Protein AF-A0A968VXA3-F1 (afdb_monomer_lite)

Radius of gyration: 21.73 Å; chains: 1; bounding box: 47×55×61 Å

Foldseek 3Di:
DDDDDDDCVVFDPPPQKDKDWADDPFKIKIAIDALAAQWWPVQLQDFRIKMWGDDPDDPQDDTKMKTKAFPDDCVPPSPVPSGGDHNQWDWDDDHQKIWIKGAQAPCNVVLLVVVVVVLVVVQVVLVVVCCVVCVPPPPDDQLSDTDPDDRPFGKIKMKIFLGADWDWDDDQQWIFIDDNFKTKTKHKLVSHRWDDQVVDPDNGMTMTMDGDPHRFMITIMIGMDTPVPPPDPVVVVVLQVVQKDKACVCCNPQVKIWIQGSVRDIDIDHDDQDGAHDHQQDPSVQAAPDDDPDDRRPPGDDDDFDDDRSGHHDDDDD

pLDDT: mean 79.6, std 18.76, range [24.7, 98.44]

Secondary structure (DSSP, 8-state):
--TT---GGGT-S--SSEEEEEE-SSEEEEEEE--B-S-BGGGGG---EEEEE-----TT---EEEEEEETS-TTSTTTTTS----TTEEEEEETTEEEEEE---TTHHHHHHHHHHHHHHHHHHHHHHHHHH-TT---PPP---B-----S-EEEEEEEE--S--EEEEETTEEEEE-SSEEEEEEETTSPPPPPGGG---SSEEEEEEEE-TTS-EEEEEEEEEGGG-S-HHHHHHHHHHH-EEE-TTHHHHSEEEEE-TT--EEEEE--S----B------SS-BSS--SS--SSSB--PPPP-STTSPPPP---

Structure (mmCIF, N/CA/C/O backbone):
data_AF-A0A968VXA3-F1
#
_entry.id   AF-A0A968VXA3-F1
#
loop_
_atom_site.group_PDB
_atom_site.id
_atom_site.type_symbol
_atom_site.label_atom_id
_atom_site.label_alt_id
_atom_site.label_comp_id
_atom_site.label_asym_id
_atom_site.label_entity_id
_atom_site.label_seq_id
_atom_site.pdbx_PDB_ins_code
_atom_site.Cartn_x
_atom_site.Cartn_y
_atom_site.Cartn_z
_atom_site.occupancy
_atom_site.B_iso_or_equiv
_atom_site.auth_seq_id
_atom_site.auth_comp_id
_atom_site.auth_asym_id
_atom_site.auth_atom_id
_atom_site.pdbx_PDB_model_num
ATOM 1 N N . MET A 1 1 ? -18.747 34.027 -18.906 1.00 26.98 1 MET A N 1
ATOM 2 C CA . MET A 1 1 ? -18.631 33.489 -20.277 1.00 26.98 1 MET A CA 1
ATOM 3 C C . MET A 1 1 ? -17.280 32.790 -20.345 1.00 26.98 1 MET A C 1
ATOM 5 O O . MET A 1 1 ? -16.260 33.462 -20.374 1.00 26.98 1 MET A O 1
ATOM 9 N N . TYR A 1 2 ? -17.269 31.468 -20.173 1.00 25.58 2 TYR A N 1
ATOM 10 C CA . TYR A 1 2 ? -16.044 30.678 -20.012 1.00 25.58 2 TYR A CA 1
ATOM 11 C C . TYR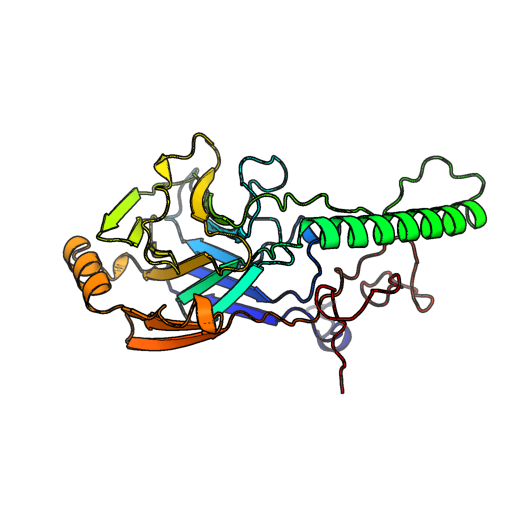 A 1 2 ? -15.515 30.250 -21.385 1.00 25.58 2 TYR A C 1
ATOM 13 O O . TYR A 1 2 ? -15.947 29.242 -21.934 1.00 25.58 2 TYR A O 1
ATOM 21 N N . TYR A 1 3 ? -14.595 31.034 -21.946 1.00 24.70 3 TYR A N 1
ATOM 22 C CA . TYR A 1 3 ? -13.752 30.600 -23.062 1.00 24.70 3 TYR A CA 1
ATOM 23 C C . TYR A 1 3 ? -12.666 29.666 -22.499 1.00 24.70 3 TYR A C 1
ATOM 25 O O . TYR A 1 3 ? -11.945 30.078 -21.596 1.00 24.70 3 TYR A O 1
ATOM 33 N N . ASN A 1 4 ? -12.570 28.437 -23.028 1.00 30.48 4 ASN A N 1
ATOM 34 C CA . ASN A 1 4 ? -11.648 27.333 -22.667 1.00 30.48 4 ASN A CA 1
ATOM 35 C C . ASN A 1 4 ? -12.148 26.216 -21.727 1.00 30.48 4 ASN A C 1
ATOM 37 O O . ASN A 1 4 ? -11.325 25.523 -21.136 1.00 30.48 4 ASN A O 1
ATOM 41 N N . SER A 1 5 ? -13.449 25.923 -21.660 1.00 30.34 5 SER A N 1
ATOM 42 C CA . SER A 1 5 ? -13.851 24.545 -21.315 1.00 30.34 5 SER A CA 1
ATOM 43 C C . SER A 1 5 ? -13.961 23.733 -22.606 1.00 30.34 5 SER A C 1
ATOM 45 O O . SER A 1 5 ? -14.906 23.886 -23.377 1.00 30.34 5 SER A O 1
ATOM 47 N N . LYS A 1 6 ? -12.949 22.908 -22.895 1.00 33.75 6 LYS A N 1
ATOM 48 C CA . LYS A 1 6 ? -13.123 21.812 -23.855 1.00 33.75 6 LYS A CA 1
ATOM 49 C C . LYS A 1 6 ? -13.812 20.666 -23.109 1.00 33.75 6 LYS A C 1
ATOM 51 O O . LYS A 1 6 ? -13.440 20.411 -21.969 1.00 33.75 6 LYS A O 1
ATOM 56 N N . PRO A 1 7 ? -14.814 20.006 -23.700 1.00 33.56 7 PRO A N 1
ATOM 57 C CA . PRO A 1 7 ? -15.506 18.918 -23.032 1.00 33.56 7 PRO A CA 1
ATOM 58 C C . PRO A 1 7 ? -14.602 17.679 -22.906 1.00 33.56 7 PRO A C 1
ATOM 60 O O . PRO A 1 7 ? -13.938 17.291 -23.869 1.00 33.56 7 PRO A O 1
ATOM 63 N N . ASP A 1 8 ? -14.607 17.054 -21.726 1.00 36.62 8 ASP A N 1
ATOM 64 C CA . ASP A 1 8 ? -13.694 15.965 -21.327 1.00 36.62 8 ASP A CA 1
ATOM 65 C C . ASP A 1 8 ? -13.693 14.748 -22.269 1.00 36.62 8 ASP A C 1
ATOM 67 O O . ASP A 1 8 ? -12.690 14.044 -22.374 1.00 36.62 8 ASP A O 1
ATOM 71 N N . TYR A 1 9 ? -14.772 14.522 -23.025 1.00 40.56 9 TYR A N 1
ATOM 72 C CA . TYR A 1 9 ? -14.863 13.402 -23.968 1.00 40.56 9 TYR A CA 1
ATOM 73 C C . TYR A 1 9 ? -13.968 13.556 -25.213 1.00 40.56 9 TYR A C 1
ATOM 75 O O . TYR A 1 9 ? -13.798 12.594 -25.956 1.00 40.56 9 TYR A O 1
ATOM 83 N N . LEU A 1 10 ? -13.385 14.740 -25.453 1.00 29.94 10 LEU A N 1
ATOM 84 C CA . LEU A 1 10 ? -12.377 14.963 -26.504 1.00 29.94 10 LEU A CA 1
ATOM 85 C C . LEU A 1 10 ? -10.934 14.727 -26.018 1.00 29.94 10 LEU A C 1
ATOM 87 O O . LEU A 1 10 ? -10.008 14.836 -26.819 1.00 29.94 10 LEU A O 1
ATOM 91 N N . LEU A 1 11 ? -10.733 14.429 -24.728 1.00 40.62 11 LEU A N 1
ATOM 92 C CA . LEU A 1 11 ? -9.419 14.187 -24.108 1.00 40.62 11 LEU A CA 1
ATOM 93 C C . LEU A 1 11 ? -9.311 12.822 -23.413 1.00 40.62 11 LEU A C 1
ATOM 95 O O . LEU A 1 11 ? -8.237 12.447 -22.949 1.00 40.62 11 LEU A O 1
ATOM 99 N N . SER A 1 12 ? -10.400 12.060 -23.339 1.00 34.12 12 SER A N 1
ATOM 100 C CA . SER A 1 12 ? -10.404 10.761 -22.681 1.00 34.12 12 SER A CA 1
ATOM 101 C C . SER A 1 12 ? -10.148 9.629 -23.678 1.00 34.12 12 SER A C 1
ATOM 103 O O . SER A 1 12 ? -11.077 8.985 -24.164 1.00 34.12 12 SER A O 1
ATOM 105 N N . THR A 1 13 ? -8.882 9.278 -23.895 1.00 42.00 13 THR A N 1
ATOM 106 C CA . THR A 1 13 ? -8.580 7.839 -23.868 1.00 42.00 13 THR A CA 1
ATOM 107 C C . THR A 1 13 ? -8.994 7.356 -22.483 1.00 42.00 13 THR A C 1
ATOM 109 O O . THR A 1 13 ? -8.658 8.016 -21.498 1.00 42.00 13 THR A O 1
ATOM 112 N N . ALA A 1 14 ? -9.767 6.270 -22.392 1.00 38.41 14 ALA A N 1
ATOM 113 C CA . ALA A 1 14 ? -10.189 5.717 -21.110 1.00 38.41 14 ALA A CA 1
ATOM 114 C C . ALA A 1 14 ? -8.977 5.655 -20.170 1.00 38.41 14 ALA A C 1
ATOM 116 O O . ALA A 1 14 ? -7.980 5.008 -20.496 1.00 38.41 14 ALA A O 1
ATOM 117 N N . SER A 1 15 ? -9.030 6.387 -19.051 1.00 43.88 15 SER A N 1
ATOM 118 C CA . SER A 1 15 ? -7.988 6.318 -18.031 1.00 43.88 15 SER A CA 1
ATOM 119 C C . SER A 1 15 ? -7.806 4.848 -17.670 1.00 43.88 15 SER A C 1
ATOM 121 O O . SER A 1 15 ? -8.690 4.229 -17.081 1.00 43.88 15 SER A O 1
ATOM 123 N N . TYR A 1 16 ? -6.656 4.289 -18.043 1.00 55.25 16 TYR A N 1
ATOM 124 C CA . TYR A 1 16 ? -6.254 2.917 -17.728 1.00 55.25 16 TYR A CA 1
ATOM 125 C C . TYR A 1 16 ? -6.167 2.675 -16.209 1.00 55.25 16 TYR A C 1
ATOM 127 O O . TYR A 1 16 ? -6.140 1.533 -15.753 1.00 55.25 16 TYR A O 1
ATOM 135 N N . ILE A 1 17 ? -6.148 3.756 -15.424 1.00 65.44 17 ILE A N 1
ATOM 136 C CA . ILE A 1 17 ? -6.159 3.762 -13.967 1.00 65.44 17 ILE A CA 1
ATOM 137 C C . ILE A 1 17 ? -7.607 3.890 -13.493 1.00 65.44 17 ILE A C 1
ATOM 139 O O . ILE A 1 17 ? -8.272 4.897 -13.762 1.00 65.44 17 ILE A O 1
ATOM 143 N N . LYS A 1 18 ? -8.086 2.896 -12.742 1.00 73.75 18 LYS A N 1
ATOM 144 C CA . LYS A 1 18 ? -9.334 3.034 -11.978 1.00 73.75 18 LYS A CA 1
ATOM 145 C C . LYS A 1 18 ? -9.009 3.729 -10.666 1.00 73.75 18 LYS A C 1
ATOM 147 O O . LYS A 1 18 ? -7.996 3.418 -10.052 1.00 73.75 18 LYS A O 1
ATOM 152 N N . HIS A 1 19 ? -9.860 4.633 -10.211 1.00 82.12 19 HIS A N 1
ATOM 153 C CA . HIS A 1 19 ? -9.743 5.208 -8.877 1.00 82.12 19 HIS A CA 1
ATOM 154 C C . HIS A 1 19 ? -11.025 4.959 -8.096 1.00 82.12 19 HIS A C 1
ATOM 156 O O . HIS A 1 19 ? -12.110 4.808 -8.653 1.00 82.12 19 HIS A O 1
ATOM 162 N N . THR A 1 20 ? -10.878 4.911 -6.785 1.00 85.75 20 THR A N 1
ATOM 163 C CA . THR A 1 20 ? -11.986 4.875 -5.837 1.00 85.75 20 THR A CA 1
ATOM 164 C C . THR A 1 20 ? -11.728 5.946 -4.803 1.00 85.75 20 THR A C 1
ATOM 166 O O . THR A 1 20 ? -10.581 6.158 -4.410 1.00 85.75 20 THR A O 1
ATOM 169 N N . GLN A 1 21 ? -12.788 6.606 -4.367 1.00 91.62 21 GLN A N 1
ATOM 170 C CA . GLN A 1 21 ? -12.722 7.646 -3.359 1.00 91.62 21 GLN A CA 1
ATOM 171 C C . GLN A 1 21 ? -13.899 7.477 -2.407 1.00 91.62 21 GLN A C 1
ATOM 173 O O . GLN A 1 21 ? -15.017 7.185 -2.833 1.00 91.62 21 GLN A O 1
ATOM 178 N N . TYR A 1 22 ? -13.628 7.649 -1.123 1.00 90.50 22 TYR A N 1
ATOM 179 C CA . TYR A 1 22 ? -14.614 7.706 -0.066 1.00 90.50 22 TYR A CA 1
ATOM 180 C C . TYR A 1 22 ? -14.400 9.003 0.706 1.00 90.50 22 TYR A C 1
ATOM 182 O O . TYR A 1 22 ? -13.313 9.245 1.229 1.00 90.50 22 TYR A O 1
ATOM 190 N N . ASN A 1 23 ? -15.439 9.830 0.749 1.00 93.94 23 ASN A N 1
ATOM 191 C CA . ASN A 1 23 ? -15.417 11.122 1.419 1.00 93.94 23 ASN A CA 1
ATOM 192 C C . ASN A 1 23 ? -16.350 11.061 2.621 1.00 93.94 23 ASN A C 1
ATOM 194 O O . ASN A 1 23 ? -17.540 10.780 2.473 1.00 93.94 23 ASN A O 1
ATOM 198 N N . ASP A 1 24 ? -15.800 11.343 3.791 1.00 91.94 24 ASP A N 1
ATOM 199 C CA . ASP A 1 24 ? -16.536 11.530 5.032 1.00 91.94 24 ASP A CA 1
ATOM 200 C C . ASP A 1 24 ? -16.477 13.008 5.446 1.00 91.94 24 ASP A C 1
ATOM 202 O O . ASP A 1 24 ? -15.774 13.823 4.845 1.00 91.94 24 ASP A O 1
ATOM 206 N N . LYS A 1 25 ? -17.194 13.378 6.510 1.00 89.50 25 LYS A N 1
ATOM 207 C CA . LYS A 1 25 ? -17.140 14.733 7.066 1.00 89.50 25 LYS A CA 1
ATOM 208 C C . LYS A 1 25 ? -15.730 15.092 7.536 1.00 89.50 25 LYS A C 1
ATOM 210 O O . LYS A 1 25 ? -15.378 16.262 7.458 1.00 89.50 25 LYS A O 1
ATOM 215 N N . CYS A 1 26 ? -14.956 14.126 8.038 1.00 90.75 26 CYS A N 1
ATOM 216 C CA . CYS A 1 26 ? -13.675 14.384 8.710 1.00 90.75 26 CYS A CA 1
ATOM 217 C C . CYS A 1 26 ? -12.441 13.835 7.990 1.00 90.75 26 CYS A C 1
ATOM 219 O O . CYS A 1 26 ? -11.321 14.173 8.376 1.00 90.75 26 CYS A O 1
ATOM 221 N N . PHE A 1 27 ? -12.621 13.034 6.942 1.00 93.12 27 PHE A N 1
ATOM 222 C CA . PHE A 1 27 ? -11.514 12.511 6.153 1.00 93.12 27 PHE A CA 1
ATOM 223 C C . PHE A 1 27 ? -11.926 12.213 4.716 1.00 93.12 27 PHE A C 1
ATOM 225 O O . PHE A 1 27 ? -13.098 12.004 4.410 1.00 93.12 27 PHE A O 1
ATOM 232 N N . GLU A 1 28 ? -10.926 12.127 3.853 1.00 94.62 28 GLU A N 1
ATOM 233 C CA . GLU A 1 28 ? -11.049 11.600 2.501 1.00 94.62 28 GLU A CA 1
ATOM 234 C C . GLU A 1 28 ? -10.075 10.439 2.350 1.00 94.62 28 GLU A C 1
ATOM 236 O O . GLU A 1 28 ? -8.927 10.521 2.788 1.00 94.62 28 GLU A O 1
ATOM 241 N N . MET A 1 29 ? -10.514 9.351 1.731 1.00 94.31 29 MET A N 1
ATOM 242 C CA . MET A 1 29 ? -9.665 8.210 1.423 1.00 94.31 29 MET A CA 1
ATOM 243 C C . MET A 1 29 ? -9.786 7.870 -0.052 1.00 94.31 29 MET A C 1
ATOM 245 O O . MET A 1 29 ? -10.881 7.657 -0.567 1.00 94.31 29 MET A O 1
ATOM 249 N N . GLY A 1 30 ? -8.652 7.830 -0.739 1.00 91.19 30 GLY A N 1
ATOM 250 C CA . GLY A 1 30 ? -8.575 7.519 -2.158 1.00 91.19 30 GLY A CA 1
ATOM 251 C C . GLY A 1 30 ? -7.601 6.384 -2.423 1.00 91.19 30 GLY A C 1
ATOM 252 O O . GLY A 1 30 ? -6.547 6.317 -1.795 1.00 91.19 30 GLY A O 1
ATOM 253 N N . ALA A 1 31 ? -7.933 5.521 -3.378 1.00 89.75 31 ALA A N 1
ATOM 254 C CA . ALA A 1 31 ? -7.052 4.471 -3.876 1.00 89.75 31 ALA A CA 1
ATOM 255 C C . ALA A 1 31 ? -7.088 4.427 -5.405 1.00 89.75 31 ALA A C 1
ATOM 257 O O . ALA A 1 31 ? -8.166 4.444 -6.010 1.00 89.75 31 ALA A O 1
ATOM 258 N N . GLY A 1 32 ? -5.908 4.358 -6.013 1.00 84.12 32 GLY A N 1
ATOM 259 C CA . GLY A 1 32 ? -5.708 4.171 -7.441 1.00 84.12 32 GLY A CA 1
ATOM 260 C C . GLY A 1 32 ? -5.278 2.739 -7.754 1.00 84.12 32 GLY A C 1
ATOM 261 O O . GLY A 1 32 ? -4.390 2.170 -7.120 1.00 84.12 32 GLY A O 1
ATOM 262 N N . TYR A 1 33 ? -5.910 2.161 -8.764 1.00 79.56 33 TYR A N 1
ATOM 263 C CA . TYR A 1 33 ? -5.621 0.841 -9.301 1.00 79.56 33 TYR A CA 1
ATOM 264 C C . TYR A 1 33 ? -4.874 1.040 -10.606 1.00 79.56 33 TYR A C 1
ATOM 266 O O . TYR A 1 33 ? -5.465 1.275 -11.663 1.00 79.56 33 TYR A O 1
ATOM 274 N N . PHE A 1 34 ? -3.555 1.002 -10.491 1.00 74.12 34 PHE A N 1
ATOM 275 C CA . PHE A 1 34 ? -2.652 1.262 -11.593 1.00 74.12 34 PHE A CA 1
ATOM 276 C C . PHE A 1 34 ? -2.315 -0.052 -12.290 1.00 74.12 34 PHE A C 1
ATOM 278 O O . PHE A 1 34 ? -1.923 -1.009 -11.619 1.00 74.12 34 PHE A O 1
ATOM 285 N N . PRO A 1 35 ? -2.387 -0.108 -13.624 1.00 65.81 35 PRO A N 1
ATOM 286 C CA . PRO A 1 35 ? -1.903 -1.249 -14.372 1.00 65.81 35 PRO A CA 1
ATOM 287 C C . PRO A 1 35 ? -0.389 -1.158 -14.575 1.00 65.81 35 PRO A C 1
ATOM 289 O O . PRO A 1 35 ? 0.078 -1.695 -15.555 1.00 65.81 35 PRO A O 1
ATOM 292 N N . TYR A 1 36 ? 0.396 -0.451 -13.752 1.00 72.19 36 TYR A N 1
ATOM 293 C CA . TYR A 1 36 ? 1.812 -0.222 -14.079 1.00 72.19 36 TYR A CA 1
ATOM 294 C C . TYR A 1 36 ? 2.768 -1.330 -13.583 1.00 72.19 36 TYR A C 1
ATOM 296 O O . TYR A 1 36 ? 2.381 -2.125 -12.724 1.00 72.19 36 TYR A O 1
ATOM 304 N N . GLY A 1 37 ? 3.999 -1.418 -14.070 1.00 66.38 37 GLY A N 1
ATOM 305 C CA . GLY A 1 37 ? 4.957 -2.452 -13.684 1.00 66.38 37 GLY A CA 1
ATOM 306 C C . GLY A 1 37 ? 5.653 -2.156 -12.362 1.00 66.38 37 GLY A C 1
ATOM 307 O O . GLY A 1 37 ? 6.016 -3.100 -11.669 1.00 66.38 37 GLY A O 1
ATOM 308 N N . GLY A 1 38 ? 5.782 -0.890 -11.962 1.00 77.88 38 GLY A N 1
ATOM 309 C CA . GLY A 1 38 ? 6.533 -0.514 -10.763 1.00 77.88 38 GLY A CA 1
ATOM 310 C C . GLY A 1 38 ? 8.048 -0.519 -10.985 1.00 77.88 38 GLY A C 1
ATOM 311 O O . GLY A 1 38 ? 8.789 -0.460 -10.007 1.00 77.88 38 GLY A O 1
ATOM 312 N N . TRP A 1 39 ? 8.527 -0.660 -12.227 1.00 81.94 39 TRP A N 1
ATOM 313 C CA . TRP A 1 39 ? 9.953 -0.823 -12.540 1.00 81.94 39 TRP A CA 1
ATOM 314 C C . TRP A 1 39 ? 10.551 0.370 -13.274 1.00 81.94 39 TRP A C 1
ATOM 316 O O . TRP A 1 39 ? 11.776 0.449 -13.388 1.00 81.94 39 TRP A O 1
ATOM 326 N N . GLY A 1 40 ? 9.726 1.274 -13.796 1.00 79.62 40 GLY A N 1
ATOM 327 C CA . GLY A 1 40 ? 10.175 2.461 -14.502 1.00 79.62 40 GLY A CA 1
ATOM 328 C C . GLY A 1 40 ? 10.286 3.679 -13.596 1.00 79.62 40 GLY A C 1
ATOM 329 O O . GLY A 1 40 ? 9.628 3.805 -12.566 1.00 79.62 40 GLY A O 1
ATOM 330 N N . GLY A 1 41 ? 11.084 4.653 -14.035 1.00 73.00 41 GLY A N 1
ATOM 331 C CA . GLY A 1 41 ? 11.187 5.946 -13.360 1.00 73.00 41 GLY A CA 1
ATOM 332 C C . GLY A 1 41 ? 9.837 6.652 -13.178 1.00 73.00 41 GLY A C 1
ATOM 333 O O . GLY A 1 41 ? 9.676 7.361 -12.198 1.00 73.00 41 GLY A O 1
ATOM 334 N N . GLY A 1 42 ? 8.849 6.437 -14.052 1.00 69.38 42 GLY A N 1
ATOM 335 C CA . GLY A 1 42 ? 7.519 7.053 -13.939 1.00 69.38 42 GLY A CA 1
ATOM 336 C C . GLY A 1 42 ? 6.727 6.643 -12.689 1.00 69.38 42 GLY A C 1
ATOM 337 O O . GLY A 1 42 ? 5.854 7.392 -12.250 1.00 69.38 42 GLY A O 1
ATOM 338 N N . ASP A 1 43 ? 7.057 5.508 -12.068 1.00 73.25 43 ASP A N 1
ATOM 339 C CA . ASP A 1 43 ? 6.340 4.997 -10.897 1.00 73.25 43 ASP A CA 1
ATOM 340 C C . ASP A 1 43 ? 6.763 5.667 -9.574 1.00 73.25 43 ASP A C 1
ATOM 342 O O . ASP A 1 43 ? 6.066 5.539 -8.561 1.00 73.25 43 ASP A O 1
ATOM 346 N N . TYR A 1 44 ? 7.860 6.442 -9.564 1.00 72.06 44 TYR A N 1
ATOM 347 C CA . TYR A 1 44 ? 8.401 7.071 -8.347 1.00 72.06 44 TYR A CA 1
ATOM 348 C C . TYR A 1 44 ? 7.463 8.110 -7.714 1.00 72.06 44 TYR A C 1
ATOM 350 O O . TYR A 1 44 ? 7.587 8.422 -6.529 1.00 72.06 44 TYR A O 1
ATOM 358 N N . GLN A 1 45 ? 6.545 8.687 -8.491 1.00 73.25 45 GLN A N 1
ATOM 359 C CA . GLN A 1 45 ? 5.589 9.687 -8.001 1.00 73.25 45 GLN A CA 1
ATOM 360 C C . GLN A 1 45 ? 4.218 9.094 -7.691 1.00 73.25 45 GLN A C 1
ATOM 362 O O . GLN A 1 45 ? 3.331 9.814 -7.229 1.00 73.25 45 GLN A O 1
ATOM 367 N N . ILE A 1 46 ? 4.021 7.799 -7.940 1.00 80.19 46 ILE A N 1
ATOM 368 C CA . ILE A 1 46 ? 2.704 7.196 -7.802 1.00 80.19 46 ILE A CA 1
ATOM 369 C C . ILE A 1 46 ? 2.403 6.969 -6.327 1.00 80.19 46 ILE A C 1
ATOM 371 O O . ILE A 1 46 ? 3.042 6.173 -5.640 1.00 80.19 46 ILE A O 1
ATOM 375 N N . VAL A 1 47 ? 1.376 7.669 -5.860 1.00 85.94 47 VAL A N 1
ATOM 376 C CA . VAL A 1 47 ? 0.737 7.423 -4.573 1.00 85.94 47 VAL A CA 1
ATOM 377 C C . VAL A 1 47 ? -0.418 6.463 -4.824 1.00 85.94 47 VAL A C 1
ATOM 379 O O . VAL A 1 47 ? -1.432 6.840 -5.412 1.00 85.94 47 VAL A O 1
ATOM 382 N N . SER A 1 48 ? -0.248 5.205 -4.414 1.00 87.50 48 SER A N 1
ATOM 383 C CA . SER A 1 48 ? -1.231 4.158 -4.723 1.00 87.50 48 SER A CA 1
ATOM 384 C C . SER A 1 48 ? -2.533 4.335 -3.937 1.00 87.50 48 SER A C 1
ATOM 386 O O . SER A 1 48 ? -3.612 4.024 -4.433 1.00 87.50 48 SER A O 1
ATOM 388 N N . TRP A 1 49 ? -2.453 4.888 -2.729 1.00 92.38 49 TRP A N 1
ATOM 389 C CA . TRP A 1 49 ? -3.605 5.336 -1.957 1.00 92.38 49 TRP A CA 1
ATOM 390 C C . TRP A 1 49 ? -3.183 6.385 -0.939 1.00 92.38 49 TRP A C 1
ATOM 392 O O . TRP A 1 49 ? -2.017 6.444 -0.547 1.00 92.38 49 TRP A O 1
ATOM 402 N N . LYS A 1 50 ? -4.141 7.188 -0.485 1.00 93.81 50 LYS A N 1
ATOM 403 C CA . LYS A 1 50 ? -3.922 8.182 0.560 1.00 93.81 50 LYS A CA 1
ATOM 404 C C . LYS A 1 50 ? -5.191 8.389 1.370 1.00 93.81 50 LYS A C 1
ATOM 406 O O . LYS A 1 50 ? -6.279 8.455 0.802 1.00 93.81 50 LYS A O 1
ATOM 411 N N . LEU A 1 51 ? -5.037 8.518 2.681 1.00 94.75 51 LEU A N 1
ATOM 412 C CA . LEU A 1 51 ? -6.065 9.050 3.567 1.00 94.75 51 LEU A CA 1
ATOM 413 C C . LEU A 1 51 ? -5.634 10.445 3.999 1.00 94.75 51 LEU A C 1
ATOM 415 O O . LEU A 1 51 ? -4.526 10.608 4.503 1.00 94.75 51 LEU A O 1
ATOM 419 N N . LEU A 1 52 ? -6.501 11.432 3.817 1.00 93.19 52 LEU A N 1
ATOM 420 C CA . LEU A 1 52 ? -6.330 12.799 4.291 1.00 93.19 52 LEU A CA 1
ATOM 421 C C . LEU A 1 52 ? -7.305 13.027 5.442 1.00 93.19 52 LEU A C 1
ATOM 423 O O . LEU A 1 52 ? -8.515 12.959 5.245 1.00 93.19 52 LEU A O 1
ATOM 427 N N . SER A 1 53 ? -6.793 13.297 6.638 1.00 91.88 53 SER A N 1
ATOM 428 C CA . SER A 1 53 ? -7.621 13.710 7.768 1.00 91.88 53 SER A CA 1
ATOM 429 C C . SER A 1 53 ? -7.731 15.221 7.787 1.00 91.88 53 SER A C 1
ATOM 431 O O . SER A 1 53 ? -6.734 15.938 7.655 1.00 91.88 53 SER A O 1
ATOM 433 N N . GLN A 1 54 ? -8.941 15.708 8.033 1.00 87.38 54 GLN A N 1
ATOM 434 C CA . GLN A 1 54 ? -9.133 17.103 8.377 1.00 87.38 54 GLN A CA 1
ATOM 435 C C . GLN A 1 54 ? -8.418 17.429 9.689 1.00 87.38 54 GLN A C 1
ATOM 437 O O . GLN A 1 54 ? -8.326 16.605 10.603 1.00 87.38 54 GLN A O 1
ATOM 442 N N . VAL A 1 55 ? -7.946 18.666 9.756 1.00 84.44 55 VAL A N 1
ATOM 443 C CA . VAL A 1 55 ? -7.361 19.307 10.932 1.00 84.44 55 VAL A CA 1
ATOM 444 C C . VAL A 1 55 ? -8.122 20.606 11.174 1.00 84.44 55 VAL A C 1
ATOM 446 O O . VAL A 1 55 ? -8.679 21.176 10.229 1.00 84.44 55 VAL A O 1
ATOM 449 N N . ASP A 1 56 ? -8.209 21.068 12.417 1.00 80.38 56 ASP A N 1
ATOM 450 C CA . ASP A 1 56 ? -8.774 22.386 12.683 1.00 80.38 56 ASP A CA 1
ATOM 451 C C . ASP A 1 56 ? -7.900 23.473 12.045 1.00 80.38 56 ASP A C 1
ATOM 453 O O . ASP A 1 56 ? -6.667 23.389 12.088 1.00 80.38 56 ASP A O 1
ATOM 457 N N . PRO A 1 57 ? -8.514 24.500 11.434 1.00 72.38 57 PRO A N 1
ATOM 458 C CA . PRO A 1 57 ? -7.764 25.592 10.836 1.00 72.38 57 PRO A CA 1
ATOM 459 C C . PRO A 1 57 ? -6.941 26.318 11.909 1.00 72.38 57 PRO A C 1
ATOM 461 O O . PRO A 1 57 ? -7.447 26.661 12.976 1.00 72.38 57 PRO A O 1
ATOM 464 N N . GLY A 1 58 ? -5.668 26.573 11.618 1.00 69.19 58 GLY A N 1
ATOM 465 C CA . GLY A 1 58 ? -4.756 27.277 12.515 1.00 69.19 58 GLY A CA 1
ATOM 466 C C . GLY A 1 58 ? -3.368 27.434 11.901 1.00 69.19 58 GLY A C 1
ATOM 467 O O . GLY A 1 58 ? -3.001 26.715 10.972 1.00 69.19 58 GLY A O 1
ATOM 468 N N . GLU A 1 59 ? -2.594 28.393 12.402 1.00 59.22 59 GLU A N 1
ATOM 469 C CA . GLU A 1 59 ? -1.221 28.612 11.944 1.00 59.22 59 GLU A CA 1
ATOM 470 C C . GLU A 1 59 ? -0.366 27.354 12.183 1.00 59.22 59 GLU A C 1
ATOM 472 O O . GLU A 1 59 ? -0.407 26.754 13.256 1.00 59.22 59 GLU A O 1
ATOM 477 N N . GLY A 1 60 ? 0.369 26.910 11.158 1.00 60.59 60 GLY A N 1
ATOM 478 C CA . GLY A 1 60 ? 1.201 25.702 11.224 1.00 60.59 60 GLY A CA 1
ATOM 479 C C . GLY A 1 60 ? 0.442 24.367 11.176 1.00 60.59 60 GLY A C 1
ATOM 480 O O . GLY A 1 60 ? 1.082 23.316 11.212 1.00 60.59 60 GLY A O 1
ATOM 481 N N . LYS A 1 61 ? -0.895 24.373 11.060 1.00 66.69 61 LYS A N 1
ATOM 482 C CA . LYS A 1 61 ? -1.693 23.151 10.883 1.00 66.69 61 LYS A CA 1
ATOM 483 C C . LYS A 1 61 ? -1.718 22.751 9.407 1.00 66.69 61 LYS A C 1
ATOM 485 O O . LYS A 1 61 ? -2.320 23.422 8.572 1.00 66.69 61 LYS A O 1
ATOM 490 N N . THR A 1 62 ? -1.059 21.648 9.080 1.00 69.69 62 THR A N 1
ATOM 491 C CA . THR A 1 62 ? -1.093 21.007 7.760 1.00 69.69 62 THR A CA 1
ATOM 492 C C . THR A 1 62 ? -1.949 19.741 7.812 1.00 69.69 62 THR A C 1
ATOM 494 O O . THR A 1 62 ? -2.144 19.154 8.875 1.00 69.69 62 THR A O 1
ATOM 497 N N . VAL A 1 63 ? -2.481 19.315 6.661 1.00 75.69 63 VAL A N 1
ATOM 498 C CA . VAL A 1 63 ? -3.259 18.071 6.552 1.00 75.69 63 VAL A CA 1
ATOM 499 C C . VAL A 1 63 ? -2.436 16.885 7.052 1.00 75.69 63 VAL A C 1
ATOM 501 O O . VAL A 1 63 ? -1.347 16.609 6.543 1.00 75.69 63 VAL A O 1
ATOM 504 N N . GLN A 1 64 ? -2.994 16.150 8.013 1.00 87.31 64 GLN A N 1
ATOM 505 C CA . GLN A 1 64 ? -2.469 14.852 8.417 1.00 87.31 64 GLN A CA 1
ATOM 506 C C . GLN A 1 64 ? -2.849 13.819 7.370 1.00 87.31 64 GLN A C 1
ATOM 508 O O . GLN A 1 64 ? -3.997 13.770 6.924 1.00 87.31 64 GLN A O 1
ATOM 513 N N . PHE A 1 65 ? -1.897 12.976 6.985 1.00 90.88 65 PHE A N 1
ATOM 514 C CA . PHE A 1 65 ? -2.185 11.922 6.031 1.00 90.88 65 PHE A CA 1
ATOM 515 C C . PHE A 1 65 ? -1.541 10.597 6.393 1.00 90.88 65 PHE A C 1
ATOM 517 O O . PHE A 1 65 ? -0.435 10.555 6.938 1.00 90.88 65 PHE A O 1
ATOM 524 N N . LEU A 1 66 ? -2.228 9.529 5.996 1.00 93.31 66 LEU A N 1
ATOM 525 C CA . LEU A 1 66 ? -1.645 8.207 5.849 1.00 93.31 66 LEU A CA 1
ATOM 526 C C . LEU A 1 66 ? -1.496 7.874 4.371 1.00 93.31 66 LEU A C 1
ATOM 528 O O . LEU A 1 66 ? -2.301 8.293 3.539 1.00 93.31 66 LEU A O 1
ATOM 532 N N . SER A 1 67 ? -0.470 7.099 4.058 1.00 92.50 67 SER A N 1
ATOM 533 C CA . SER A 1 67 ? -0.244 6.555 2.722 1.00 92.50 67 SER A CA 1
ATOM 534 C C . SER A 1 67 ? 0.477 5.225 2.841 1.00 92.50 67 SER A C 1
ATOM 536 O O . SER A 1 67 ? 1.196 4.981 3.809 1.00 92.50 67 SER A O 1
ATOM 538 N N . GLY A 1 68 ? 0.331 4.373 1.842 1.00 84.31 68 GLY A N 1
ATOM 539 C CA . GLY A 1 68 ? 1.101 3.141 1.741 1.00 84.31 68 GLY A CA 1
ATOM 540 C C . GLY A 1 68 ? 2.235 3.274 0.745 1.00 84.31 68 GLY A C 1
ATOM 541 O O . GLY A 1 68 ? 2.095 3.989 -0.244 1.00 84.31 68 GLY A O 1
ATOM 542 N N . ILE A 1 69 ? 3.341 2.576 1.005 1.00 71.19 69 ILE A N 1
ATOM 543 C CA . ILE A 1 69 ? 4.493 2.478 0.082 1.00 71.19 69 ILE A CA 1
ATOM 544 C C . ILE A 1 69 ? 4.868 1.035 -0.247 1.00 71.19 69 ILE A C 1
ATOM 546 O O . ILE A 1 69 ? 5.997 0.746 -0.651 1.00 71.19 69 ILE A O 1
ATOM 550 N N . GLY A 1 70 ? 3.917 0.117 -0.071 1.00 73.12 70 GLY A N 1
ATOM 551 C CA . GLY A 1 70 ? 4.136 -1.272 -0.433 1.00 73.12 70 GLY A CA 1
ATOM 552 C C . GLY A 1 70 ? 5.316 -1.884 0.293 1.00 73.12 70 GLY A C 1
ATOM 553 O O . GLY A 1 70 ? 5.454 -1.704 1.500 1.00 73.12 70 GLY A O 1
ATOM 554 N N . MET A 1 71 ? 6.193 -2.550 -0.459 1.00 77.94 71 MET A N 1
ATOM 555 C CA . MET A 1 71 ? 7.388 -3.221 0.064 1.00 77.94 71 MET A CA 1
ATOM 556 C C . MET A 1 71 ? 8.607 -2.341 0.339 1.00 77.94 71 MET A C 1
ATOM 558 O O . MET A 1 71 ? 9.628 -2.847 0.811 1.00 77.94 71 MET A O 1
ATOM 562 N N . GLN A 1 72 ? 8.561 -1.059 -0.010 1.00 82.88 72 GLN A N 1
ATOM 563 C CA . GLN A 1 72 ? 9.746 -0.211 0.055 1.00 82.88 72 GLN A CA 1
ATOM 564 C C . GLN A 1 72 ? 9.835 0.499 1.398 1.00 82.88 72 GLN A C 1
ATOM 566 O O . GLN A 1 72 ? 8.858 1.034 1.909 1.00 82.88 72 GLN A O 1
ATOM 571 N N . SER A 1 73 ? 11.035 0.516 1.978 1.00 80.62 73 SER A N 1
ATOM 572 C CA . SER A 1 73 ? 11.243 1.173 3.265 1.00 80.62 73 SER A CA 1
ATOM 573 C C . SER A 1 73 ? 11.154 2.699 3.124 1.00 80.62 73 SER A C 1
ATOM 575 O O . SER A 1 73 ? 11.824 3.268 2.254 1.00 80.62 73 SER A O 1
ATOM 577 N N . PRO A 1 74 ? 10.451 3.396 4.037 1.00 78.38 74 PRO A N 1
ATOM 578 C CA . PRO A 1 74 ? 10.395 4.860 4.048 1.00 78.38 74 PRO A CA 1
ATOM 579 C C . PRO A 1 74 ? 11.736 5.505 4.431 1.00 78.38 74 PRO A C 1
ATOM 581 O O . PRO A 1 74 ? 11.906 6.713 4.280 1.00 78.38 74 PRO A O 1
ATOM 584 N N . SER A 1 75 ? 12.704 4.721 4.925 1.00 76.31 75 SER A N 1
ATOM 585 C CA . SER A 1 75 ? 14.070 5.195 5.189 1.00 76.31 75 SER A CA 1
ATOM 586 C C . SER A 1 75 ? 14.854 5.518 3.913 1.00 76.31 75 SER A C 1
ATOM 588 O O . SER A 1 75 ? 15.862 6.223 3.971 1.00 76.31 75 SER A O 1
ATOM 590 N N . VAL A 1 76 ? 14.409 5.030 2.755 1.00 74.50 76 VAL A N 1
ATOM 591 C CA . VAL A 1 76 ? 15.039 5.347 1.476 1.00 74.50 76 VAL A CA 1
ATOM 592 C C . VAL A 1 76 ? 14.571 6.731 1.025 1.00 74.50 76 VAL A C 1
ATOM 594 O O . VAL A 1 76 ? 13.376 6.988 0.895 1.00 74.50 76 VAL A O 1
ATOM 597 N N . LYS A 1 77 ? 15.530 7.630 0.760 1.00 70.00 77 LYS A N 1
ATOM 598 C CA . LYS A 1 77 ? 15.311 9.066 0.479 1.00 70.00 77 LYS A CA 1
ATOM 599 C C . LYS A 1 77 ? 14.180 9.352 -0.515 1.00 70.00 77 LYS A C 1
ATOM 601 O O . LYS A 1 77 ? 13.460 10.332 -0.343 1.00 70.00 77 LYS A O 1
ATOM 606 N N . TYR A 1 78 ? 14.052 8.527 -1.548 1.00 67.81 78 TYR A N 1
ATOM 607 C CA . TYR A 1 78 ? 13.100 8.730 -2.638 1.00 67.81 78 TYR A CA 1
ATOM 608 C C . TYR A 1 78 ? 11.666 8.299 -2.296 1.00 67.81 78 TYR A C 1
ATOM 610 O O . TYR A 1 78 ? 10.748 8.696 -3.006 1.00 67.81 78 TYR A O 1
ATOM 618 N N . TYR A 1 79 ? 11.470 7.526 -1.219 1.00 70.94 79 TYR A N 1
ATOM 619 C CA . TYR A 1 79 ? 10.210 6.827 -0.906 1.00 70.94 79 TYR A CA 1
ATOM 620 C C . TYR A 1 79 ? 9.534 7.358 0.364 1.00 70.94 79 TYR A C 1
ATOM 622 O O . TYR A 1 79 ? 8.489 6.870 0.793 1.00 70.94 79 TYR A O 1
ATOM 630 N N . LYS A 1 80 ? 10.134 8.381 0.984 1.00 67.19 80 LYS A N 1
ATOM 631 C CA . LYS A 1 80 ? 9.720 8.907 2.288 1.00 67.19 80 LYS A CA 1
ATOM 632 C C . LYS A 1 80 ? 8.328 9.555 2.306 1.00 67.19 80 LYS A C 1
ATOM 634 O O . LYS A 1 80 ? 7.804 9.768 3.391 1.00 67.19 80 LYS A O 1
ATOM 639 N N . TYR A 1 81 ? 7.721 9.857 1.151 1.00 69.19 81 TYR A N 1
ATOM 640 C CA . TYR A 1 81 ? 6.454 10.600 1.066 1.00 69.19 81 TYR A CA 1
ATOM 641 C C . TYR A 1 81 ? 5.225 9.766 0.704 1.00 69.19 81 TYR A C 1
ATOM 643 O O . TYR A 1 81 ? 4.176 10.348 0.425 1.00 69.19 81 TYR A O 1
ATOM 651 N N . GLY A 1 82 ? 5.301 8.434 0.688 1.00 70.38 82 GLY A N 1
ATOM 652 C CA . GLY A 1 82 ? 4.139 7.655 0.235 1.00 70.38 82 GLY A CA 1
ATOM 653 C C . GLY A 1 82 ? 4.158 7.381 -1.265 1.00 70.38 82 GLY A C 1
ATOM 654 O O . GLY A 1 82 ? 3.204 6.840 -1.810 1.00 70.38 82 GLY A O 1
ATOM 655 N N . ASN A 1 83 ? 5.219 7.826 -1.935 1.00 74.25 83 ASN A N 1
ATOM 656 C CA . ASN A 1 83 ? 5.337 7.904 -3.376 1.00 74.25 83 ASN A CA 1
ATOM 657 C C . ASN A 1 83 ? 6.199 6.744 -3.866 1.00 74.25 83 ASN A C 1
ATOM 659 O O . ASN A 1 83 ? 7.420 6.855 -3.939 1.00 74.25 83 ASN A O 1
ATOM 663 N N . MET A 1 84 ? 5.557 5.608 -4.116 1.00 78.62 84 MET A N 1
ATOM 664 C CA . MET A 1 84 ? 6.138 4.506 -4.864 1.00 78.62 84 MET A CA 1
ATOM 665 C C . MET A 1 84 ? 5.131 3.380 -5.020 1.00 78.62 84 MET A C 1
ATOM 667 O O . MET A 1 84 ? 4.490 2.974 -4.049 1.00 78.62 84 MET A O 1
ATOM 671 N N . ARG A 1 85 ? 5.077 2.797 -6.213 1.00 76.75 85 ARG A N 1
ATOM 672 C CA . ARG A 1 85 ? 4.366 1.545 -6.431 1.00 76.75 85 ARG A CA 1
ATOM 673 C C . ARG A 1 85 ? 5.344 0.388 -6.607 1.00 76.75 85 ARG A C 1
ATOM 675 O O . ARG A 1 85 ? 6.258 0.485 -7.416 1.00 76.75 85 ARG A O 1
ATOM 682 N N . SER A 1 86 ? 5.133 -0.713 -5.883 1.00 82.75 86 SER A N 1
ATOM 683 C CA . SER A 1 86 ? 5.782 -1.986 -6.202 1.00 82.75 86 SER A CA 1
ATOM 684 C C . SER A 1 86 ? 4.944 -2.789 -7.206 1.00 82.75 86 SER A C 1
ATOM 686 O O . SER A 1 86 ? 3.711 -2.772 -7.117 1.00 82.75 86 SER A O 1
ATOM 688 N N . PRO A 1 87 ? 5.572 -3.586 -8.092 1.00 82.12 87 PRO A N 1
ATOM 689 C CA . PRO A 1 87 ? 4.897 -4.647 -8.856 1.00 82.12 87 PRO A CA 1
ATOM 690 C C . PRO A 1 87 ? 4.110 -5.629 -7.984 1.00 82.12 87 PRO A C 1
ATOM 692 O O . PRO A 1 87 ? 3.187 -6.285 -8.462 1.00 82.12 87 PRO A O 1
ATOM 695 N N . PHE A 1 88 ? 4.520 -5.789 -6.725 1.00 88.12 88 PHE A N 1
ATOM 696 C CA . PHE A 1 88 ? 4.011 -6.826 -5.832 1.00 88.12 88 PHE A CA 1
ATOM 697 C C . PHE A 1 88 ? 2.892 -6.339 -4.907 1.00 88.12 88 PHE A C 1
ATOM 699 O O . PHE A 1 88 ? 2.385 -7.135 -4.109 1.00 88.12 88 PHE A O 1
ATOM 706 N N . ASP A 1 89 ? 2.491 -5.070 -5.023 1.00 87.81 89 ASP A N 1
ATOM 707 C CA . ASP A 1 89 ? 1.424 -4.485 -4.216 1.00 87.81 89 ASP A CA 1
ATOM 708 C C . ASP A 1 89 ? 0.068 -4.564 -4.917 1.00 87.81 89 ASP A C 1
ATOM 710 O O . ASP A 1 89 ? -0.061 -4.330 -6.122 1.00 87.81 89 ASP A O 1
ATOM 714 N N . GLN A 1 90 ? -0.969 -4.834 -4.132 1.00 87.88 90 GLN A N 1
ATOM 715 C CA . GLN A 1 90 ? -2.364 -4.762 -4.542 1.00 87.88 90 GLN A CA 1
ATOM 716 C C . GLN A 1 90 ? -3.183 -4.050 -3.476 1.00 87.88 90 GLN A C 1
ATOM 718 O O . GLN A 1 90 ? -2.886 -4.116 -2.283 1.00 87.88 90 GLN A O 1
ATOM 723 N N . LEU A 1 91 ? -4.236 -3.375 -3.923 1.00 90.38 91 LEU A N 1
ATOM 724 C CA . LEU A 1 91 ? -5.152 -2.646 -3.063 1.00 90.38 91 LEU A CA 1
ATOM 725 C C . LEU A 1 91 ? -6.570 -3.169 -3.257 1.00 90.38 91 LEU A C 1
ATOM 727 O O . LEU A 1 91 ? -6.928 -3.617 -4.346 1.00 90.38 91 LEU A O 1
ATOM 731 N N . ALA A 1 92 ? -7.380 -3.070 -2.212 1.00 91.31 92 ALA A N 1
ATOM 732 C CA . ALA A 1 92 ? -8.829 -3.147 -2.301 1.00 91.31 92 ALA A CA 1
ATOM 733 C C . ALA A 1 92 ? -9.428 -2.052 -1.416 1.00 91.31 92 ALA A C 1
ATOM 735 O O . ALA A 1 92 ? -8.984 -1.845 -0.291 1.00 91.31 92 ALA A O 1
ATOM 736 N N . HIS A 1 93 ? -10.421 -1.336 -1.929 1.00 93.06 93 HIS A N 1
ATOM 737 C CA . HIS A 1 93 ? -11.041 -0.209 -1.242 1.00 93.06 93 HIS A CA 1
ATOM 738 C C . HIS A 1 93 ? -12.558 -0.358 -1.292 1.00 93.06 93 HIS A C 1
ATOM 740 O O . HIS A 1 93 ? -13.140 -0.499 -2.369 1.00 93.06 93 HIS A O 1
ATOM 746 N N . HIS A 1 94 ? -13.188 -0.338 -0.122 1.00 92.62 94 HIS A N 1
ATOM 747 C CA . HIS A 1 94 ? -14.630 -0.450 0.052 1.00 92.62 94 HIS A CA 1
ATOM 748 C C . HIS A 1 94 ? -15.075 0.509 1.153 1.00 92.62 94 HIS A C 1
ATOM 750 O O . HIS A 1 94 ? -14.802 0.277 2.329 1.00 92.62 94 HIS A O 1
ATOM 756 N N . LYS A 1 95 ? -15.781 1.579 0.773 1.00 94.75 95 LYS A N 1
ATOM 757 C CA . LYS A 1 95 ? -16.216 2.642 1.694 1.00 94.75 95 LYS A CA 1
ATOM 758 C C . LYS A 1 95 ? -15.035 3.170 2.531 1.00 94.75 95 LYS A C 1
ATOM 760 O O . LYS A 1 95 ? -14.014 3.540 1.975 1.00 94.75 95 LYS A O 1
ATOM 765 N N . ASN A 1 96 ? -15.153 3.176 3.855 1.00 96.25 96 ASN A N 1
ATOM 766 C CA . ASN A 1 96 ? -14.123 3.585 4.806 1.00 96.25 96 ASN A CA 1
ATOM 767 C C . ASN A 1 96 ? -13.106 2.475 5.144 1.00 96.25 96 ASN A C 1
ATOM 769 O O . ASN A 1 96 ? -12.323 2.653 6.078 1.00 96.25 96 ASN A O 1
ATOM 773 N N . VAL A 1 97 ? -13.109 1.352 4.416 1.00 97.31 97 VAL A N 1
ATOM 774 C CA . VAL A 1 97 ? -12.157 0.246 4.579 1.00 97.31 97 VAL A CA 1
ATOM 775 C C . VAL A 1 97 ? -11.187 0.210 3.405 1.00 97.31 97 VAL A C 1
ATOM 777 O O . VAL A 1 97 ? -11.592 0.024 2.256 1.00 97.31 97 VAL A O 1
ATOM 780 N N . LEU A 1 98 ? -9.894 0.307 3.697 1.00 97.25 98 LEU A N 1
ATOM 781 C CA . LEU A 1 98 ? -8.821 0.103 2.734 1.00 97.25 98 LEU A CA 1
ATOM 782 C C . LEU A 1 98 ? -7.985 -1.109 3.124 1.00 97.25 98 LEU A C 1
ATOM 784 O O . LEU A 1 98 ? -7.618 -1.301 4.277 1.00 97.25 98 LEU A O 1
ATOM 788 N N . ILE A 1 99 ? -7.632 -1.906 2.131 1.00 95.94 99 ILE A N 1
ATOM 789 C CA . ILE A 1 99 ? -6.799 -3.082 2.278 1.00 95.94 99 ILE A CA 1
ATOM 790 C C . ILE A 1 99 ? -5.582 -2.906 1.379 1.00 95.94 99 ILE A C 1
ATOM 792 O O . ILE A 1 99 ? -5.724 -2.733 0.169 1.00 95.94 99 ILE A O 1
ATOM 796 N N . GLN A 1 100 ? -4.393 -2.996 1.971 1.00 94.69 100 GLN A N 1
ATOM 797 C CA . GLN A 1 100 ? -3.124 -3.079 1.255 1.00 94.69 100 GLN A CA 1
ATOM 798 C C . GLN A 1 100 ? -2.559 -4.485 1.392 1.00 94.69 100 GLN A C 1
ATOM 800 O O . GLN A 1 100 ? -2.443 -4.997 2.501 1.00 94.69 100 GLN A O 1
ATOM 805 N N . MET A 1 101 ? -2.176 -5.086 0.273 1.00 93.38 101 MET A N 1
ATOM 806 C CA . MET A 1 101 ? -1.585 -6.416 0.208 1.00 93.38 101 MET A CA 1
ATOM 807 C C . MET A 1 101 ? -0.257 -6.356 -0.533 1.00 93.38 101 MET A C 1
ATOM 809 O O . MET A 1 101 ? -0.172 -5.746 -1.595 1.00 93.38 101 MET A O 1
ATOM 813 N N . THR A 1 102 ? 0.741 -7.065 -0.026 1.00 93.25 102 THR A N 1
ATOM 814 C CA . THR A 1 102 ? 2.040 -7.236 -0.672 1.00 93.25 102 THR A CA 1
ATOM 815 C C . THR A 1 102 ? 2.407 -8.715 -0.666 1.00 93.25 102 THR A C 1
ATOM 817 O O . THR A 1 102 ? 2.239 -9.405 0.343 1.00 93.25 102 THR A O 1
ATOM 820 N N . LYS A 1 103 ? 2.897 -9.219 -1.802 1.00 92.50 103 LYS A N 1
ATOM 821 C CA . LYS A 1 103 ? 3.411 -10.589 -1.925 1.00 92.50 103 LYS A CA 1
ATOM 822 C C . LYS A 1 103 ? 4.598 -10.626 -2.875 1.00 92.50 103 LYS A C 1
ATOM 824 O O . LYS A 1 103 ? 4.450 -10.679 -4.093 1.00 92.50 103 LYS A O 1
ATOM 829 N N . VAL A 1 104 ? 5.792 -10.629 -2.304 1.00 92.44 104 VAL A N 1
ATOM 830 C CA . VAL A 1 104 ? 7.036 -10.769 -3.066 1.00 92.44 104 VAL A CA 1
ATOM 831 C C . VAL A 1 104 ? 7.299 -12.247 -3.332 1.00 92.44 104 VAL A C 1
ATOM 833 O O . VAL A 1 104 ? 7.411 -13.016 -2.370 1.00 92.44 104 VAL A O 1
ATOM 836 N N . PRO A 1 105 ? 7.432 -12.671 -4.598 1.00 91.69 105 PRO A N 1
ATOM 837 C CA . PRO A 1 105 ? 7.667 -14.070 -4.908 1.00 91.69 105 PRO A CA 1
ATOM 838 C C . PRO A 1 105 ? 9.105 -14.497 -4.577 1.00 91.69 105 PRO A C 1
ATOM 840 O O . PRO A 1 105 ? 10.026 -13.670 -4.572 1.00 91.69 105 PRO A O 1
ATOM 843 N N . ALA A 1 106 ? 9.343 -15.789 -4.334 1.00 93.31 106 ALA A N 1
ATOM 844 C CA . ALA A 1 106 ? 10.697 -16.293 -4.058 1.00 93.31 106 ALA A CA 1
ATOM 845 C C . ALA A 1 106 ? 11.694 -15.963 -5.183 1.00 93.31 106 ALA A C 1
ATOM 847 O O . ALA A 1 106 ? 12.827 -15.565 -4.904 1.00 93.31 106 ALA A O 1
ATOM 848 N N . ASN A 1 107 ? 11.248 -16.029 -6.441 1.00 92.69 107 ASN A N 1
ATOM 849 C CA . ASN A 1 107 ? 12.048 -15.721 -7.630 1.00 92.69 107 ASN A CA 1
ATOM 850 C C . ASN A 1 107 ? 12.112 -14.217 -7.978 1.00 92.69 107 ASN A C 1
ATOM 852 O O . ASN A 1 107 ? 12.510 -13.864 -9.087 1.00 92.69 107 ASN A O 1
ATOM 856 N N . ALA A 1 108 ? 11.737 -13.306 -7.070 1.00 91.38 108 ALA A N 1
ATOM 857 C CA . ALA A 1 108 ? 11.715 -11.866 -7.356 1.00 91.38 108 ALA A CA 1
ATOM 858 C C . ALA A 1 108 ? 13.068 -11.302 -7.836 1.00 91.38 108 ALA A C 1
ATOM 860 O O . ALA A 1 108 ? 13.086 -10.366 -8.632 1.00 91.38 108 ALA A O 1
ATOM 861 N N . ASN A 1 109 ? 14.196 -11.872 -7.391 1.00 93.44 109 ASN A N 1
ATOM 862 C CA . ASN A 1 109 ? 15.523 -11.480 -7.882 1.00 93.44 109 ASN A CA 1
ATOM 863 C C . ASN A 1 109 ? 15.716 -11.831 -9.365 1.00 93.44 109 ASN A C 1
ATOM 865 O O . ASN A 1 109 ? 16.214 -11.001 -10.120 1.00 93.44 109 ASN A O 1
ATOM 869 N N . ASP A 1 110 ? 15.279 -13.014 -9.796 1.00 92.75 110 ASP A N 1
ATOM 870 C CA . ASP A 1 110 ? 15.384 -13.444 -11.196 1.00 92.75 110 ASP A CA 1
ATOM 871 C C . ASP A 1 110 ? 14.487 -12.587 -12.097 1.00 92.75 110 ASP A C 1
ATOM 873 O O . ASP A 1 110 ? 14.896 -12.163 -13.183 1.00 92.75 110 ASP A O 1
ATOM 877 N N . LEU A 1 111 ? 13.282 -12.255 -11.613 1.00 89.62 111 LEU A N 1
ATOM 878 C CA . LEU A 1 111 ? 12.382 -11.313 -12.283 1.00 89.62 111 LEU A CA 1
ATOM 879 C C . LEU A 1 111 ? 13.040 -9.938 -12.428 1.00 89.62 111 LEU A C 1
ATOM 881 O O . LEU A 1 111 ? 13.067 -9.382 -13.524 1.00 89.62 111 LEU A O 1
ATOM 885 N N . LYS A 1 112 ? 13.635 -9.421 -11.349 1.00 91.12 112 LYS A N 1
ATOM 886 C CA . LYS A 1 112 ? 14.356 -8.145 -11.350 1.00 91.12 112 LYS A CA 1
ATOM 887 C C . LYS A 1 112 ? 15.519 -8.143 -12.349 1.00 91.12 112 LYS A C 1
ATOM 889 O O . LYS A 1 112 ? 15.666 -7.175 -13.090 1.00 91.12 112 LYS A O 1
ATOM 894 N N . ILE A 1 113 ? 16.323 -9.209 -12.404 1.00 93.44 113 ILE A N 1
ATOM 895 C CA . ILE A 1 113 ? 17.429 -9.352 -13.372 1.00 93.44 113 ILE A CA 1
ATOM 896 C C . ILE A 1 113 ? 16.894 -9.327 -14.806 1.00 93.44 113 ILE A C 1
ATOM 898 O O . ILE A 1 113 ? 17.419 -8.596 -15.645 1.00 93.44 113 ILE A O 1
ATOM 902 N N . THR A 1 114 ? 15.826 -10.082 -15.069 1.00 91.19 114 THR A N 1
ATOM 903 C CA . THR A 1 114 ? 15.187 -10.139 -16.390 1.00 91.19 114 THR A CA 1
ATOM 904 C C . THR A 1 114 ? 14.688 -8.761 -16.819 1.00 91.19 114 THR A C 1
ATOM 906 O O . THR A 1 114 ? 14.949 -8.323 -17.936 1.00 91.19 114 THR A O 1
ATOM 909 N N . ILE A 1 115 ? 14.022 -8.038 -15.917 1.00 88.75 115 ILE A N 1
ATOM 910 C CA . ILE A 1 115 ? 13.488 -6.701 -16.197 1.00 88.75 115 ILE A CA 1
ATOM 911 C C . ILE A 1 115 ? 14.611 -5.690 -16.402 1.00 88.75 115 ILE A C 1
ATOM 913 O O . ILE A 1 115 ? 14.577 -4.923 -17.362 1.00 88.75 115 ILE A O 1
ATOM 917 N N . LYS A 1 116 ? 15.657 -5.735 -15.577 1.00 92.31 116 LYS A N 1
ATOM 918 C CA . LYS A 1 116 ? 16.836 -4.884 -15.751 1.00 92.31 116 LYS A CA 1
ATOM 919 C C . LYS A 1 116 ? 17.474 -5.067 -17.133 1.00 92.31 116 LYS A C 1
ATOM 921 O O . LYS A 1 116 ? 17.816 -4.075 -17.768 1.00 92.31 116 LYS A O 1
ATOM 926 N N . ALA A 1 117 ? 17.588 -6.304 -17.622 1.00 92.81 117 ALA A N 1
ATOM 927 C CA . ALA A 1 117 ? 18.128 -6.582 -18.955 1.00 92.81 117 ALA A CA 1
ATOM 928 C C . ALA A 1 117 ? 17.264 -5.986 -20.087 1.00 92.81 117 ALA A C 1
ATOM 930 O O . ALA A 1 117 ? 17.799 -5.488 -21.081 1.00 92.81 117 ALA A O 1
ATOM 931 N N . LEU A 1 118 ? 15.936 -5.978 -19.923 1.00 89.12 118 LEU A N 1
ATOM 932 C CA . LEU A 1 118 ? 15.021 -5.327 -20.869 1.00 89.12 118 LEU A CA 1
ATOM 933 C C . LEU A 1 118 ? 15.223 -3.815 -20.892 1.00 89.12 118 LEU A C 1
ATOM 935 O O . LEU A 1 118 ? 15.391 -3.248 -21.968 1.00 89.12 118 LEU A O 1
ATOM 939 N N . PHE A 1 119 ? 15.291 -3.177 -19.722 1.00 89.94 119 PHE A N 1
ATOM 940 C CA . PHE A 1 119 ? 15.578 -1.746 -19.634 1.00 89.94 119 PHE A CA 1
ATOM 941 C C . PHE A 1 119 ? 16.935 -1.399 -20.253 1.00 89.94 119 PHE A C 1
ATOM 943 O O . PHE A 1 119 ? 17.017 -0.418 -20.982 1.00 89.94 119 PHE A O 1
ATOM 950 N N . SER A 1 120 ? 17.972 -2.219 -20.051 1.00 92.19 120 SER A N 1
ATOM 951 C CA . SER A 1 120 ? 19.262 -2.024 -20.728 1.00 92.19 120 SER A CA 1
ATOM 952 C C . SER A 1 120 ? 19.136 -2.099 -22.251 1.00 92.19 120 SER A C 1
ATOM 954 O O . SER A 1 120 ? 19.714 -1.274 -22.951 1.00 92.19 120 SER A O 1
ATOM 956 N N . THR A 1 121 ? 18.328 -3.025 -22.772 1.00 88.62 121 THR A N 1
ATOM 957 C CA . THR A 1 121 ? 18.049 -3.109 -24.216 1.00 88.62 121 THR A CA 1
ATOM 958 C C . THR A 1 121 ? 17.331 -1.854 -24.717 1.00 88.62 121 THR A C 1
ATOM 960 O O . THR A 1 121 ? 17.706 -1.289 -25.740 1.00 88.62 121 THR A O 1
ATOM 963 N N . TRP A 1 122 ? 16.321 -1.375 -23.988 1.00 84.38 122 TRP A N 1
ATOM 964 C CA . TRP A 1 122 ? 15.585 -0.158 -24.345 1.00 84.38 122 TRP A CA 1
ATOM 965 C C . TRP A 1 122 ? 16.447 1.097 -24.273 1.00 84.38 122 TRP A C 1
ATOM 967 O O . TRP A 1 122 ? 16.282 1.987 -25.103 1.00 84.38 122 TRP A O 1
ATOM 977 N N . GLN A 1 123 ? 17.368 1.159 -23.313 1.00 87.81 123 GLN A N 1
ATOM 978 C CA . GLN A 1 123 ? 18.352 2.229 -23.208 1.00 87.81 123 GLN A CA 1
ATOM 979 C C . GLN A 1 123 ? 19.270 2.243 -24.431 1.00 87.81 123 GLN A C 1
ATOM 981 O O . GLN A 1 123 ? 19.440 3.301 -25.031 1.00 87.81 123 GLN A O 1
ATOM 986 N N . THR A 1 124 ? 19.814 1.089 -24.834 1.00 86.88 124 THR A N 1
ATOM 987 C CA . THR A 1 124 ? 20.650 0.980 -26.040 1.00 86.88 124 THR A CA 1
ATOM 988 C C . THR A 1 124 ? 19.879 1.373 -27.294 1.00 86.88 124 THR A C 1
ATOM 990 O O . THR A 1 124 ? 20.353 2.222 -28.038 1.00 86.88 124 THR A O 1
ATOM 993 N N . ASN A 1 125 ? 18.678 0.823 -27.500 1.00 80.12 125 ASN A N 1
ATOM 994 C CA . ASN A 1 125 ? 17.859 1.136 -28.673 1.00 80.12 125 ASN A CA 1
ATOM 995 C C . ASN A 1 125 ? 17.524 2.628 -28.755 1.00 80.12 125 ASN A C 1
ATOM 997 O O . ASN A 1 125 ? 17.608 3.216 -29.830 1.00 80.12 125 ASN A O 1
ATOM 1001 N N . TRP A 1 126 ? 17.170 3.236 -27.619 1.00 82.44 126 TRP A N 1
ATOM 1002 C CA . TRP A 1 126 ? 16.917 4.669 -27.553 1.00 82.44 126 TRP A CA 1
ATOM 1003 C C . TRP A 1 126 ? 18.166 5.478 -27.906 1.00 82.44 126 TRP A C 1
ATOM 1005 O O . TRP A 1 126 ? 18.080 6.405 -28.701 1.00 82.44 126 TRP A O 1
ATOM 1015 N N . GLN A 1 127 ? 19.326 5.115 -27.347 1.00 81.06 127 GLN A N 1
ATOM 1016 C CA . GLN A 1 127 ? 20.571 5.838 -27.602 1.00 81.06 127 GLN A CA 1
ATOM 1017 C C . GLN A 1 127 ? 20.965 5.759 -29.078 1.00 81.06 127 GLN A C 1
ATOM 1019 O O . GLN A 1 127 ? 21.316 6.774 -29.664 1.00 81.06 127 GLN A O 1
ATOM 1024 N N . THR A 1 128 ? 20.854 4.578 -29.692 1.00 75.38 128 THR A N 1
ATOM 1025 C CA . THR A 1 128 ? 21.137 4.399 -31.120 1.00 75.38 128 THR A CA 1
ATOM 1026 C C . THR A 1 128 ? 20.231 5.272 -31.992 1.00 75.38 128 THR A C 1
ATOM 1028 O O . THR A 1 128 ? 20.741 5.983 -32.851 1.00 75.38 128 THR A O 1
ATOM 1031 N N . ASP A 1 129 ? 18.914 5.281 -31.748 1.00 70.56 129 ASP A N 1
ATOM 1032 C CA . ASP A 1 129 ? 17.984 6.149 -32.493 1.00 70.56 129 ASP A CA 1
ATOM 1033 C C . ASP A 1 129 ? 18.275 7.643 -32.260 1.00 70.56 129 ASP A C 1
ATOM 1035 O O . ASP A 1 129 ? 18.228 8.442 -33.197 1.00 70.56 129 ASP A O 1
ATOM 1039 N N . PHE A 1 130 ? 18.616 8.028 -31.026 1.00 73.38 130 PHE A N 1
ATOM 1040 C CA . PHE A 1 130 ? 18.947 9.409 -30.690 1.00 73.38 130 PHE A CA 1
ATOM 1041 C C . PHE A 1 130 ? 20.214 9.889 -31.412 1.00 73.38 130 PHE A C 1
ATOM 1043 O O . PHE A 1 130 ? 20.178 10.941 -32.052 1.00 73.38 130 PHE A O 1
ATOM 1050 N N . ASP A 1 131 ? 21.297 9.108 -31.374 1.00 75.25 131 ASP A N 1
ATOM 1051 C CA . ASP A 1 131 ? 22.578 9.443 -32.012 1.00 75.25 131 ASP A CA 1
ATOM 1052 C C . ASP A 1 131 ? 22.446 9.539 -33.544 1.00 75.25 131 ASP A C 1
ATOM 1054 O O . ASP A 1 131 ? 23.075 10.389 -34.175 1.00 75.25 131 ASP A O 1
ATOM 1058 N N . GLU A 1 132 ? 21.594 8.709 -34.160 1.00 68.00 132 GLU A N 1
ATOM 1059 C CA . GLU A 1 132 ? 21.304 8.774 -35.599 1.00 68.00 132 GLU A CA 1
ATOM 1060 C C . GLU A 1 132 ? 20.563 10.062 -35.994 1.00 68.00 132 GLU A C 1
ATOM 1062 O O . GLU A 1 132 ? 20.841 10.648 -37.046 1.00 68.00 132 GLU A O 1
ATOM 1067 N N . ARG A 1 133 ? 19.625 10.527 -35.161 1.00 60.22 133 ARG A N 1
ATOM 1068 C CA . ARG A 1 133 ? 18.823 11.736 -35.430 1.00 60.22 133 ARG A CA 1
ATOM 1069 C C . ARG A 1 133 ? 19.547 13.023 -35.060 1.00 60.22 133 ARG A C 1
ATOM 1071 O O . ARG A 1 133 ? 19.353 14.048 -35.718 1.00 60.22 133 ARG A O 1
ATOM 1078 N N . PHE A 1 134 ? 20.360 12.977 -34.011 1.00 74.69 134 PHE A N 1
ATOM 1079 C CA . PHE A 1 134 ? 21.022 14.133 -33.418 1.00 74.69 134 PHE A CA 1
ATOM 1080 C C . PHE A 1 134 ? 22.527 13.875 -33.230 1.00 74.69 134 PHE A C 1
ATOM 1082 O O . PHE A 1 134 ? 23.034 13.992 -32.119 1.00 74.69 134 PHE A O 1
ATOM 1089 N N . PRO A 1 135 ? 23.292 13.616 -34.308 1.00 74.94 135 PRO A N 1
ATOM 1090 C CA . PRO A 1 135 ? 24.692 13.171 -34.225 1.00 74.94 135 PRO A CA 1
ATOM 1091 C C . PRO A 1 135 ? 25.666 14.183 -33.598 1.00 74.94 135 PRO A C 1
ATOM 1093 O O . PRO A 1 135 ? 26.833 13.869 -33.383 1.00 74.94 135 PRO A O 1
ATOM 1096 N N . ASN A 1 136 ? 25.211 15.413 -33.342 1.00 86.25 136 ASN A N 1
ATOM 1097 C CA . ASN A 1 136 ? 26.001 16.474 -32.719 1.00 86.25 136 ASN A CA 1
ATOM 1098 C C . ASN A 1 136 ? 25.512 16.836 -31.303 1.00 86.25 136 ASN A C 1
ATOM 1100 O O . ASN A 1 136 ? 26.100 17.721 -30.681 1.00 86.25 136 ASN A O 1
ATOM 1104 N N . ASP A 1 137 ? 24.440 16.210 -30.808 1.00 77.56 137 ASP A N 1
ATOM 1105 C CA . ASP A 1 137 ? 23.908 16.437 -29.461 1.00 77.56 137 ASP A CA 1
ATOM 1106 C C . ASP A 1 137 ? 24.451 15.362 -28.511 1.00 77.56 137 ASP A C 1
ATOM 1108 O O . ASP A 1 137 ? 23.918 14.263 -28.415 1.00 77.56 137 ASP A O 1
ATOM 1112 N N . ASN A 1 138 ? 25.549 15.675 -27.821 1.00 77.38 138 ASN A N 1
ATOM 1113 C CA . ASN A 1 138 ? 26.211 14.741 -26.901 1.00 77.38 138 ASN A CA 1
ATOM 1114 C C . ASN A 1 138 ? 25.763 14.906 -25.439 1.00 77.38 138 ASN A C 1
ATOM 1116 O O . ASN A 1 138 ? 26.235 14.177 -24.566 1.00 77.38 138 ASN A O 1
ATOM 1120 N N . ASP A 1 139 ? 24.889 15.874 -25.151 1.00 80.19 139 ASP A N 1
ATOM 1121 C CA . ASP A 1 139 ? 24.570 16.280 -23.777 1.00 80.19 139 ASP A CA 1
ATOM 1122 C C . ASP A 1 139 ? 23.265 15.650 -23.260 1.00 80.19 139 ASP A C 1
ATOM 1124 O O . ASP A 1 139 ? 22.936 15.745 -22.070 1.00 80.19 139 ASP A O 1
ATOM 1128 N N . ARG A 1 140 ? 22.494 14.990 -24.132 1.00 77.88 140 ARG A N 1
ATOM 1129 C CA . ARG A 1 140 ? 21.207 14.404 -23.758 1.00 77.88 140 ARG A CA 1
ATOM 1130 C C . ARG A 1 140 ? 21.379 13.118 -22.946 1.00 77.88 140 ARG A C 1
ATOM 1132 O O . ARG A 1 140 ? 21.920 12.123 -23.409 1.00 77.88 140 ARG A O 1
ATOM 1139 N N . GLN A 1 141 ? 20.820 13.112 -21.736 1.00 82.81 141 GLN A N 1
ATOM 1140 C CA . GLN A 1 141 ? 20.737 11.908 -20.907 1.00 82.81 141 GLN A CA 1
ATOM 1141 C C . GLN A 1 141 ? 19.615 10.973 -21.370 1.00 82.81 141 GLN A C 1
ATOM 1143 O O . GLN A 1 141 ? 18.538 11.430 -21.760 1.00 82.81 141 GLN A O 1
ATOM 1148 N N . ASN A 1 142 ? 19.855 9.664 -21.250 1.00 82.25 142 ASN A N 1
ATOM 1149 C CA . ASN A 1 142 ? 18.881 8.636 -21.596 1.00 82.25 142 ASN A CA 1
ATOM 1150 C C . ASN A 1 142 ? 17.637 8.724 -20.685 1.00 82.25 142 ASN A C 1
ATOM 1152 O O . ASN A 1 142 ? 17.765 8.592 -19.464 1.00 82.25 142 ASN A O 1
ATOM 1156 N N . PRO A 1 143 ? 16.435 8.942 -21.246 1.00 78.38 143 PRO A N 1
ATOM 1157 C CA . PRO A 1 143 ? 15.200 9.073 -20.480 1.00 78.38 143 PRO A CA 1
ATOM 1158 C C . PRO A 1 143 ? 14.658 7.723 -19.983 1.00 78.38 143 PRO A C 1
ATOM 1160 O O . PRO A 1 143 ? 13.809 7.699 -19.090 1.00 78.38 143 PRO A O 1
ATOM 1163 N N . VAL A 1 144 ? 15.130 6.597 -20.533 1.00 81.00 144 VAL A N 1
ATOM 1164 C CA . VAL A 1 144 ? 14.730 5.254 -20.104 1.00 81.00 144 VAL A CA 1
ATOM 1165 C C . VAL A 1 144 ? 15.427 4.936 -18.783 1.00 81.00 144 VAL A C 1
ATOM 1167 O O . VAL A 1 144 ? 16.616 4.618 -18.737 1.00 81.00 144 VAL A O 1
ATOM 1170 N N . ASN A 1 145 ? 14.674 5.011 -17.687 1.00 83.44 145 ASN A N 1
ATOM 1171 C CA . ASN A 1 145 ? 15.200 4.820 -16.340 1.00 83.44 145 ASN A CA 1
ATOM 1172 C C . ASN A 1 145 ? 14.613 3.570 -15.674 1.00 83.44 145 ASN A C 1
ATOM 1174 O O . ASN A 1 145 ? 13.398 3.481 -15.492 1.00 83.44 145 ASN A O 1
ATOM 1178 N N . PHE A 1 146 ? 15.490 2.644 -15.279 1.00 86.19 146 PHE A N 1
ATOM 1179 C CA . PHE A 1 146 ? 15.144 1.468 -14.485 1.00 86.19 146 PHE A CA 1
ATOM 1180 C C . PHE A 1 146 ? 15.192 1.793 -12.995 1.00 86.19 146 PHE A C 1
ATOM 1182 O O . PHE A 1 146 ? 16.205 2.269 -12.477 1.00 86.19 146 PHE A O 1
ATOM 1189 N N . GLN A 1 147 ? 14.124 1.456 -12.285 1.00 81.88 147 GLN A N 1
ATOM 1190 C CA . GLN A 1 147 ? 14.058 1.601 -10.847 1.00 81.88 147 GLN A CA 1
ATOM 1191 C C . GLN A 1 147 ? 14.556 0.334 -10.149 1.00 81.88 147 GLN A C 1
ATOM 1193 O O . GLN A 1 147 ? 13.914 -0.718 -10.155 1.00 81.88 147 GLN A O 1
ATOM 1198 N N . ASP A 1 148 ? 15.712 0.447 -9.494 1.00 84.69 148 ASP A N 1
ATOM 1199 C CA . ASP A 1 148 ? 16.336 -0.669 -8.785 1.00 84.69 148 ASP A CA 1
ATOM 1200 C C . ASP A 1 148 ? 15.645 -0.946 -7.437 1.00 84.69 148 ASP A C 1
ATOM 1202 O O . ASP A 1 148 ? 16.121 -0.570 -6.366 1.00 84.69 148 ASP A O 1
ATOM 1206 N N . LEU A 1 149 ? 14.488 -1.607 -7.489 1.00 82.94 149 LEU A N 1
ATOM 1207 C CA . LEU A 1 149 ? 13.707 -1.979 -6.307 1.00 82.94 149 LEU A CA 1
ATOM 1208 C C . LEU A 1 149 ? 14.472 -2.928 -5.390 1.00 82.94 149 LEU A C 1
ATOM 1210 O O . LEU A 1 149 ? 15.045 -3.920 -5.855 1.00 82.94 149 LEU A O 1
ATOM 1214 N N . SER A 1 150 ? 14.407 -2.712 -4.075 1.00 86.38 150 SER A N 1
ATOM 1215 C CA . SER A 1 150 ? 14.779 -3.783 -3.149 1.00 86.38 150 SER A CA 1
ATOM 1216 C C . SER A 1 150 ? 13.709 -4.869 -3.191 1.00 86.38 150 SER A C 1
ATOM 1218 O O . SER A 1 150 ? 12.534 -4.568 -3.000 1.00 86.38 150 SER A O 1
ATOM 1220 N N . VAL A 1 151 ? 14.120 -6.117 -3.437 1.00 90.06 151 VAL A N 1
ATOM 1221 C CA . VAL A 1 151 ? 13.256 -7.316 -3.437 1.00 90.06 151 VAL A CA 1
ATOM 1222 C C . VAL A 1 151 ? 13.755 -8.392 -2.461 1.00 90.06 151 VAL A C 1
ATOM 1224 O O . VAL A 1 151 ? 13.418 -9.578 -2.565 1.00 90.06 151 VAL A O 1
ATOM 1227 N N . SER A 1 152 ? 14.614 -7.997 -1.515 1.00 89.31 152 SER A N 1
ATOM 1228 C CA . SER A 1 152 ? 15.181 -8.895 -0.504 1.00 89.31 152 SER A CA 1
ATOM 1229 C C . SER A 1 152 ? 14.144 -9.328 0.530 1.00 89.31 152 SER A C 1
ATOM 1231 O O . SER A 1 152 ? 14.155 -10.483 0.951 1.00 89.31 152 SER A O 1
ATOM 1233 N N . GLU A 1 153 ? 13.222 -8.435 0.885 1.00 91.62 153 GLU A N 1
ATOM 1234 C CA . GLU A 1 153 ? 12.215 -8.637 1.926 1.00 91.62 153 GLU A CA 1
ATOM 1235 C C . GLU A 1 153 ? 10.797 -8.606 1.353 1.00 91.62 153 GLU A C 1
ATOM 1237 O O . GLU A 1 153 ? 10.522 -7.891 0.392 1.00 91.62 153 GLU A O 1
ATOM 1242 N N . ASN A 1 154 ? 9.892 -9.363 1.975 1.00 93.88 154 ASN A N 1
ATOM 1243 C CA . ASN A 1 154 ? 8.455 -9.281 1.739 1.00 93.88 154 ASN A CA 1
ATOM 1244 C C . ASN A 1 154 ? 7.797 -8.546 2.912 1.00 93.88 154 ASN A C 1
ATOM 1246 O O . ASN A 1 154 ? 7.427 -9.146 3.926 1.00 93.88 154 ASN A O 1
ATOM 1250 N N . ALA A 1 155 ? 7.714 -7.228 2.785 1.00 93.25 155 ALA A N 1
ATOM 1251 C CA . ALA A 1 155 ? 7.201 -6.335 3.810 1.00 93.25 155 ALA A CA 1
ATOM 1252 C C . ALA A 1 155 ? 6.097 -5.447 3.245 1.00 93.25 155 ALA A C 1
ATOM 1254 O O . ALA A 1 155 ? 5.997 -5.274 2.037 1.00 93.25 155 ALA A O 1
ATOM 1255 N N . SER A 1 156 ? 5.293 -4.871 4.127 1.00 93.19 156 SER A N 1
ATOM 1256 C CA . SER A 1 156 ? 4.326 -3.839 3.781 1.00 93.19 156 SER A CA 1
ATOM 1257 C C . SER A 1 156 ? 4.458 -2.701 4.782 1.00 93.19 156 SER A C 1
ATOM 1259 O O . SER A 1 156 ? 4.527 -2.946 5.990 1.00 93.19 156 SER A O 1
ATOM 1261 N N . TYR A 1 157 ? 4.477 -1.469 4.279 1.00 93.06 157 TYR A N 1
ATOM 1262 C CA . TYR A 1 157 ? 4.623 -0.259 5.080 1.00 93.06 157 TYR A CA 1
ATOM 1263 C C . TYR A 1 157 ? 3.416 0.667 4.911 1.00 93.06 157 TYR A C 1
ATOM 1265 O O . TYR A 1 157 ? 2.932 0.890 3.794 1.00 93.06 157 TYR A O 1
ATOM 1273 N N . ILE A 1 158 ? 2.978 1.248 6.027 1.00 92.69 158 ILE A N 1
ATOM 1274 C CA . ILE A 1 158 ? 2.107 2.428 6.055 1.00 92.69 158 ILE A CA 1
ATOM 1275 C C . ILE A 1 158 ? 2.907 3.561 6.672 1.00 92.69 158 ILE A C 1
ATOM 1277 O O . ILE A 1 158 ? 3.522 3.388 7.726 1.00 92.69 158 ILE A O 1
ATOM 1281 N N . ILE A 1 159 ? 2.868 4.719 6.031 1.00 91.69 159 ILE A N 1
ATOM 1282 C CA . ILE A 1 159 ? 3.465 5.945 6.530 1.00 91.69 159 ILE A CA 1
ATOM 1283 C C . ILE A 1 159 ? 2.397 6.888 7.078 1.00 91.69 159 ILE A C 1
ATOM 1285 O O . ILE A 1 159 ? 1.266 6.931 6.594 1.00 91.69 159 ILE A O 1
ATOM 1289 N N . LEU A 1 160 ? 2.803 7.672 8.063 1.00 91.62 160 LEU A N 1
ATOM 1290 C CA . LEU A 1 160 ? 2.067 8.771 8.661 1.00 91.62 160 LEU A CA 1
ATOM 1291 C C . LEU A 1 160 ? 2.926 10.028 8.538 1.00 91.62 160 LEU A C 1
ATOM 1293 O O . LEU A 1 160 ? 4.086 10.035 8.963 1.00 91.62 160 LEU A O 1
ATOM 1297 N N . ALA A 1 161 ? 2.361 11.097 7.984 1.00 87.00 161 ALA A N 1
ATOM 1298 C CA . ALA A 1 161 ? 2.983 12.414 8.056 1.00 87.00 161 ALA A CA 1
ATOM 1299 C C . ALA A 1 161 ? 3.074 12.859 9.518 1.00 87.00 161 ALA A C 1
ATOM 1301 O O . ALA A 1 161 ? 2.050 12.983 10.189 1.00 87.00 161 ALA A O 1
ATOM 1302 N N . ASN A 1 162 ? 4.289 13.105 10.013 1.00 79.00 162 ASN A N 1
ATOM 1303 C CA . ASN A 1 162 ? 4.532 13.440 11.417 1.00 79.00 162 ASN A CA 1
ATOM 1304 C C . ASN A 1 162 ? 4.275 14.934 11.699 1.00 79.00 162 ASN A C 1
ATOM 1306 O O . ASN A 1 162 ? 5.103 15.627 12.285 1.00 79.00 162 ASN A O 1
ATOM 1310 N N . GLN A 1 163 ? 3.142 15.440 11.215 1.00 76.88 163 GLN A N 1
ATOM 1311 C CA . GLN A 1 163 ? 2.677 16.815 11.385 1.00 76.88 163 GLN A CA 1
ATOM 1312 C C . GLN A 1 163 ? 1.358 16.802 12.174 1.00 76.88 163 GLN A C 1
ATOM 1314 O O . GLN A 1 163 ? 0.601 15.831 12.120 1.00 76.88 163 GLN A O 1
ATOM 1319 N N . GLY A 1 164 ? 1.079 17.869 12.925 1.00 76.19 164 GLY A N 1
ATOM 1320 C CA . GLY A 1 164 ? -0.109 17.957 13.781 1.00 76.19 164 GLY A CA 1
ATOM 1321 C C . GLY A 1 164 ? -0.072 17.032 15.006 1.00 76.19 164 GLY A C 1
ATOM 1322 O O . GLY A 1 164 ? 0.939 16.397 15.308 1.00 76.19 164 GLY A O 1
ATOM 1323 N N . THR A 1 165 ? -1.186 16.974 15.736 1.00 84.38 165 THR A N 1
ATOM 1324 C CA . THR A 1 165 ? -1.325 16.117 16.920 1.00 84.38 165 THR A CA 1
ATOM 1325 C C . THR A 1 165 ? -1.837 14.748 16.510 1.00 84.38 165 THR A C 1
ATOM 1327 O O . THR A 1 165 ? -2.875 14.633 15.862 1.00 84.38 165 THR A O 1
ATOM 1330 N N . TRP A 1 166 ? -1.119 13.704 16.896 1.00 90.44 166 TRP A N 1
ATOM 1331 C CA . TRP A 1 166 ? -1.560 12.329 16.729 1.00 90.44 166 TRP A CA 1
ATOM 1332 C C . TRP A 1 166 ? -1.168 11.515 17.960 1.00 90.44 166 TRP A C 1
ATOM 1334 O O . TRP A 1 166 ? -0.244 11.879 18.691 1.00 90.44 166 TRP A O 1
ATOM 1344 N N . ALA A 1 167 ? -1.880 10.420 18.188 1.00 92.25 167 ALA A N 1
ATOM 1345 C CA . ALA A 1 167 ? -1.542 9.426 19.195 1.00 92.25 167 ALA A CA 1
ATOM 1346 C C . ALA A 1 167 ? -1.794 8.034 18.619 1.00 92.25 167 ALA A C 1
ATOM 1348 O O . ALA A 1 167 ? -2.710 7.849 17.820 1.00 92.25 167 ALA A O 1
ATOM 1349 N N . SER A 1 168 ? -0.989 7.056 19.012 1.00 94.19 168 SER A N 1
ATOM 1350 C CA . SER A 1 168 ? -1.253 5.651 18.723 1.00 94.19 168 SER A CA 1
ATOM 1351 C C . SER A 1 168 ? -1.409 4.880 20.019 1.00 94.19 168 SER A C 1
ATOM 1353 O O . SER A 1 168 ? -0.723 5.140 21.005 1.00 94.19 168 SER A O 1
ATOM 1355 N N . ASP A 1 169 ? -2.325 3.927 19.996 1.00 94.31 169 ASP A N 1
ATOM 1356 C CA . ASP A 1 169 ? -2.551 2.976 21.071 1.00 94.31 169 ASP A CA 1
ATOM 1357 C C . ASP A 1 169 ? -2.835 1.602 20.462 1.00 94.31 169 ASP A C 1
ATOM 1359 O O . ASP A 1 169 ? -3.212 1.494 19.290 1.00 94.31 169 ASP A O 1
ATOM 1363 N N . THR A 1 170 ? -2.656 0.545 21.243 1.00 95.38 170 THR A N 1
ATOM 1364 C CA . THR A 1 170 ? -2.848 -0.829 20.781 1.00 95.38 170 THR A CA 1
ATOM 1365 C C . THR A 1 170 ? -3.870 -1.548 21.641 1.00 95.38 170 THR A C 1
ATOM 1367 O O . THR A 1 170 ? -3.849 -1.461 22.866 1.00 95.38 170 THR A O 1
ATOM 1370 N N . LEU A 1 171 ? -4.765 -2.294 20.998 1.00 95.81 171 LEU A N 1
ATOM 1371 C CA . LEU A 1 171 ? -5.677 -3.200 21.688 1.00 95.81 171 LEU A CA 1
ATOM 1372 C C . LEU A 1 171 ? -5.765 -4.508 20.904 1.00 95.81 171 LEU A C 1
ATOM 1374 O O . LEU A 1 171 ? -6.240 -4.547 19.768 1.00 95.81 171 LEU A O 1
ATOM 1378 N N . GLY A 1 172 ? -5.267 -5.588 21.509 1.00 92.75 172 GLY A N 1
ATOM 1379 C CA . GLY A 1 172 ? -5.074 -6.857 20.812 1.00 92.75 172 GLY A CA 1
ATOM 1380 C C . GLY A 1 172 ? -4.012 -6.727 19.718 1.00 92.75 172 GLY A C 1
ATOM 1381 O O . GLY A 1 172 ? -2.884 -6.331 19.990 1.00 92.75 172 GLY A O 1
ATOM 1382 N N . ASN A 1 173 ? -4.374 -7.060 18.480 1.00 94.31 173 ASN A N 1
ATOM 1383 C CA . ASN A 1 173 ? -3.501 -6.985 17.304 1.00 94.31 173 ASN A CA 1
ATOM 1384 C C . ASN A 1 173 ? -3.819 -5.790 16.383 1.00 94.31 173 ASN A C 1
ATOM 1386 O O . ASN A 1 173 ? -3.551 -5.835 15.180 1.00 94.31 173 ASN A O 1
ATOM 1390 N N . ILE A 1 174 ? -4.434 -4.744 16.940 1.00 97.25 174 ILE A N 1
ATOM 1391 C CA . ILE A 1 174 ? -4.898 -3.562 16.211 1.00 97.25 174 ILE A CA 1
ATOM 1392 C C . ILE A 1 174 ? -4.207 -2.328 16.778 1.00 97.25 174 ILE A C 1
ATOM 1394 O O . ILE A 1 174 ? -4.235 -2.102 17.989 1.00 97.25 174 ILE A O 1
ATOM 1398 N N . ILE A 1 175 ? -3.633 -1.517 15.891 1.00 97.38 175 ILE A N 1
ATOM 1399 C CA . ILE A 1 175 ? -3.222 -0.149 16.203 1.00 97.38 175 ILE A CA 1
ATOM 1400 C C . ILE A 1 175 ? -4.426 0.760 15.976 1.00 97.38 175 ILE A C 1
ATOM 1402 O O . ILE A 1 175 ? -4.983 0.794 14.880 1.00 97.38 175 ILE A O 1
ATOM 1406 N N . PHE A 1 176 ? -4.799 1.527 16.989 1.00 97.56 176 PHE A N 1
ATOM 1407 C CA . PHE A 1 176 ? -5.714 2.649 16.853 1.00 97.56 176 PHE A CA 1
ATOM 1408 C C . PHE A 1 176 ? -4.886 3.920 16.748 1.00 97.56 176 PHE A C 1
ATOM 1410 O O . PHE A 1 176 ? -4.298 4.373 17.730 1.00 97.56 176 PHE A O 1
ATOM 1417 N N . LEU A 1 177 ? -4.824 4.471 15.540 1.00 96.38 177 LEU A N 1
ATOM 1418 C CA . LEU A 1 177 ? -4.181 5.744 15.275 1.00 96.38 177 LEU A CA 1
ATOM 1419 C C . LEU A 1 177 ? -5.223 6.854 15.361 1.00 96.38 177 LEU A C 1
ATOM 1421 O O . LEU A 1 177 ? -6.139 6.944 14.544 1.00 96.38 177 LEU A O 1
ATOM 1425 N N . GLU A 1 178 ? -5.060 7.712 16.351 1.00 94.69 178 GLU A N 1
ATOM 1426 C CA . GLU A 1 178 ? -5.842 8.920 16.521 1.00 94.69 178 GLU A CA 1
ATOM 1427 C C . GLU A 1 178 ? -5.146 10.073 15.812 1.00 94.69 178 GLU A C 1
ATOM 1429 O O . GLU A 1 178 ? -4.056 10.499 16.192 1.00 94.69 178 GLU A O 1
ATOM 1434 N N . LEU A 1 179 ? -5.813 10.591 14.794 1.00 92.31 179 LEU A N 1
ATOM 1435 C CA . LEU A 1 179 ? -5.547 11.892 14.206 1.00 92.31 179 LEU A CA 1
ATOM 1436 C C . LEU A 1 179 ? -6.478 12.924 14.850 1.00 92.31 179 LEU A C 1
ATOM 1438 O O . LEU A 1 179 ? -7.317 12.593 15.697 1.00 92.31 179 LEU A O 1
ATOM 1442 N N . GLU A 1 180 ? -6.353 14.184 14.444 1.00 89.12 180 GLU A N 1
ATOM 1443 C CA . GLU A 1 180 ? -7.108 15.277 15.058 1.00 89.12 180 GLU A CA 1
ATOM 1444 C C . GLU A 1 180 ? -8.632 15.069 14.976 1.00 89.12 180 GLU A C 1
ATOM 1446 O O . GLU A 1 180 ? -9.319 15.146 15.994 1.00 89.12 180 GLU A O 1
ATOM 1451 N N . LYS A 1 181 ? -9.152 14.724 13.789 1.00 91.06 181 LYS A N 1
ATOM 1452 C CA . LYS A 1 181 ? -10.593 14.476 13.560 1.00 91.06 181 LYS A CA 1
ATOM 1453 C C . LYS A 1 181 ? -10.940 13.050 13.146 1.00 91.06 181 LYS A C 1
ATOM 1455 O O . LYS A 1 181 ? -12.114 12.722 12.986 1.00 91.06 181 LYS A O 1
ATOM 1460 N N . THR A 1 182 ? -9.935 12.199 12.983 1.00 94.75 182 THR A N 1
ATOM 1461 C CA . THR A 1 182 ? -10.101 10.856 12.425 1.00 94.75 182 THR A CA 1
ATOM 1462 C C . THR A 1 182 ? -9.482 9.830 13.351 1.00 94.75 182 THR A C 1
ATOM 1464 O O . THR A 1 182 ? -8.417 10.061 13.915 1.00 94.75 182 THR A O 1
ATOM 1467 N N . ILE A 1 183 ? -10.124 8.678 13.489 1.00 96.69 183 ILE A N 1
ATOM 1468 C CA . ILE A 1 183 ? -9.522 7.494 14.097 1.00 96.69 183 ILE A CA 1
ATOM 1469 C C . ILE A 1 183 ? -9.376 6.442 13.010 1.00 96.69 183 ILE A C 1
ATOM 1471 O O . ILE A 1 183 ? -10.322 6.182 12.269 1.00 96.69 183 ILE A O 1
ATOM 1475 N N . VAL A 1 184 ? -8.194 5.843 12.911 1.00 97.94 184 VAL A N 1
ATOM 1476 C CA . VAL A 1 184 ? -7.908 4.762 11.970 1.00 97.94 184 VAL A CA 1
ATOM 1477 C C . VAL A 1 184 ? -7.537 3.517 12.761 1.00 97.94 184 VAL A C 1
ATOM 1479 O O . VAL A 1 184 ? -6.541 3.507 13.483 1.00 97.94 184 VAL A O 1
ATOM 1482 N N . ALA A 1 185 ? -8.336 2.463 12.626 1.00 98.19 185 ALA A N 1
ATOM 1483 C CA . ALA A 1 185 ? -7.995 1.138 13.122 1.00 98.19 185 ALA A CA 1
ATOM 1484 C C . ALA A 1 185 ? -7.161 0.411 12.060 1.00 98.19 185 ALA A C 1
ATOM 1486 O O . ALA A 1 185 ? -7.585 0.298 10.912 1.00 98.19 185 ALA A O 1
ATOM 1487 N N . ILE A 1 186 ? -5.972 -0.062 12.429 1.00 98.00 186 ILE A N 1
ATOM 1488 C CA . ILE A 1 186 ? -4.996 -0.677 11.526 1.00 98.00 186 ILE A CA 1
ATOM 1489 C C . ILE A 1 186 ? -4.662 -2.074 12.048 1.00 98.00 186 ILE A C 1
ATOM 1491 O O . ILE A 1 186 ? -4.102 -2.228 13.135 1.00 98.00 186 ILE A O 1
ATOM 1495 N N . ARG A 1 187 ? -4.983 -3.100 11.261 1.00 97.06 187 ARG A N 1
ATOM 1496 C CA . ARG A 1 187 ? -4.746 -4.518 11.578 1.00 97.06 187 ARG A CA 1
ATOM 1497 C C . ARG A 1 187 ? -3.852 -5.158 10.517 1.00 97.06 187 ARG A C 1
ATOM 1499 O O . ARG A 1 187 ? -4.019 -4.882 9.331 1.00 97.06 187 ARG A O 1
ATOM 1506 N N . SER A 1 188 ? -2.950 -6.056 10.920 1.00 97.06 188 SER A N 1
ATOM 1507 C CA . SER A 1 188 ? -2.209 -6.909 9.977 1.00 97.06 188 SER A CA 1
ATOM 1508 C C . SER A 1 188 ? -3.097 -8.006 9.387 1.00 97.06 188 SER A C 1
ATOM 1510 O O . SER A 1 188 ? -3.835 -8.672 10.114 1.00 97.06 188 SER A O 1
ATOM 1512 N N . LEU A 1 189 ? -2.937 -8.298 8.094 1.00 96.69 189 LEU A N 1
ATOM 1513 C CA . LEU A 1 189 ? -3.581 -9.450 7.443 1.00 96.69 189 LEU A CA 1
ATOM 1514 C C . LEU A 1 189 ? -3.194 -10.798 8.071 1.00 96.69 189 LEU A C 1
ATOM 1516 O O . LEU A 1 189 ? -3.925 -11.783 7.950 1.00 96.69 189 LEU A O 1
ATOM 1520 N N . ARG A 1 190 ? -2.055 -10.857 8.767 1.00 94.69 190 ARG A N 1
ATOM 1521 C CA . ARG A 1 190 ? -1.533 -12.083 9.390 1.00 94.69 190 ARG A CA 1
ATOM 1522 C C . ARG A 1 190 ? -1.820 -12.184 10.885 1.00 94.69 190 ARG A C 1
ATOM 1524 O O . ARG A 1 190 ? -1.272 -13.056 11.546 1.00 94.69 190 ARG A O 1
ATOM 1531 N N . ASN A 1 191 ? -2.684 -11.317 11.417 1.00 90.81 191 ASN A N 1
ATOM 1532 C CA . ASN A 1 191 ? -3.040 -11.234 12.837 1.00 90.81 191 ASN A CA 1
ATOM 1533 C C . ASN A 1 191 ? -1.884 -10.929 13.812 1.00 90.81 191 ASN A C 1
ATOM 1535 O O . ASN A 1 191 ? -2.125 -10.877 15.016 1.00 90.81 191 ASN A O 1
ATOM 1539 N N . GLU A 1 192 ? -0.673 -10.665 13.328 1.00 93.06 192 GLU A N 1
ATOM 1540 C CA . GLU A 1 192 ? 0.418 -10.097 14.124 1.00 93.06 192 GLU A CA 1
ATOM 1541 C C . GLU A 1 192 ? 0.158 -8.617 14.439 1.00 93.06 192 GLU A C 1
ATOM 1543 O O . GLU A 1 192 ? -0.424 -7.893 13.628 1.00 93.06 192 GLU A O 1
ATOM 1548 N N . LEU A 1 193 ? 0.584 -8.155 15.617 1.00 93.62 193 LEU A N 1
ATOM 1549 C CA . LEU A 1 193 ? 0.539 -6.732 15.942 1.00 93.62 193 LEU A CA 1
ATOM 1550 C C . LEU A 1 193 ? 1.553 -5.993 15.050 1.00 93.62 193 LEU A C 1
ATOM 1552 O O . LEU A 1 193 ? 2.732 -6.360 15.066 1.00 93.62 193 LEU A O 1
ATOM 1556 N N . PRO A 1 194 ? 1.140 -4.972 14.276 1.00 92.75 194 PRO A N 1
ATOM 1557 C CA . PRO A 1 194 ? 2.092 -4.197 13.494 1.00 92.75 194 PRO A CA 1
ATOM 1558 C C . PRO A 1 194 ? 3.095 -3.439 14.367 1.00 92.75 194 PRO A C 1
ATOM 1560 O O . PRO A 1 194 ? 2.813 -3.124 15.522 1.00 92.75 194 PRO A O 1
ATOM 1563 N N . LEU A 1 195 ? 4.248 -3.079 13.795 1.00 90.44 195 LEU A N 1
ATOM 1564 C CA . LEU A 1 195 ? 5.208 -2.212 14.484 1.00 90.44 195 LEU A CA 1
ATOM 1565 C C . LEU A 1 195 ? 4.557 -0.866 14.840 1.00 90.44 195 LEU A C 1
ATOM 1567 O O . LEU A 1 195 ? 3.942 -0.239 13.979 1.00 90.44 195 LEU A O 1
ATOM 1571 N N . ASP A 1 196 ? 4.721 -0.404 16.076 1.00 86.50 196 ASP A N 1
ATOM 1572 C CA . ASP A 1 196 ? 4.199 0.896 16.503 1.00 86.50 196 ASP A CA 1
ATOM 1573 C C . ASP A 1 196 ? 4.862 2.051 15.721 1.00 86.50 196 ASP A C 1
ATOM 1575 O O . ASP A 1 196 ? 6.075 2.052 15.493 1.00 86.50 196 ASP A O 1
ATOM 1579 N N . PHE A 1 197 ? 4.074 3.059 15.332 1.00 84.94 197 PHE A N 1
ATOM 1580 C CA . PHE A 1 197 ? 4.550 4.256 14.627 1.00 84.94 197 PHE A CA 1
ATOM 1581 C C . PHE A 1 197 ? 5.666 4.997 15.380 1.00 84.94 197 PHE A C 1
ATOM 1583 O O . PHE A 1 197 ? 6.559 5.581 14.755 1.00 84.94 197 PHE A O 1
ATOM 1590 N N . SER A 1 198 ? 5.639 4.965 16.712 1.00 74.19 198 SER A N 1
ATOM 1591 C CA . SER A 1 198 ? 6.629 5.592 17.593 1.00 74.19 198 SER A CA 1
ATOM 1592 C C . SER A 1 198 ? 8.026 4.971 17.493 1.00 74.19 198 SER A C 1
ATOM 1594 O O . SER A 1 198 ? 9.006 5.649 17.801 1.00 74.19 198 SER A O 1
ATOM 1596 N N . ALA A 1 199 ? 8.156 3.740 16.985 1.00 71.31 199 ALA A N 1
ATOM 1597 C CA . ALA A 1 199 ? 9.451 3.086 16.790 1.00 71.31 199 ALA A CA 1
ATOM 1598 C C . ALA A 1 199 ? 10.279 3.704 15.641 1.00 71.31 199 ALA A C 1
ATOM 1600 O O . ALA A 1 199 ? 11.476 3.438 15.520 1.00 71.31 199 ALA A O 1
ATOM 1601 N N . SER A 1 200 ? 9.668 4.539 14.790 1.00 72.69 200 SER A N 1
ATOM 1602 C CA . SER A 1 200 ? 10.375 5.249 13.719 1.00 72.69 200 SER A CA 1
ATOM 1603 C C . SER A 1 200 ? 11.203 6.420 14.258 1.00 72.69 200 SER A C 1
ATOM 1605 O O . SER A 1 200 ? 10.679 7.362 14.864 1.00 72.69 200 SER A O 1
ATOM 1607 N N . THR A 1 201 ? 12.496 6.420 13.929 1.00 70.56 201 THR A N 1
ATOM 1608 C CA . THR A 1 201 ? 13.441 7.506 14.239 1.00 70.56 201 THR A CA 1
ATOM 1609 C C . THR A 1 201 ? 13.369 8.685 13.265 1.00 70.56 201 THR A C 1
ATOM 1611 O O . THR A 1 201 ? 14.010 9.707 13.498 1.00 70.56 201 THR A O 1
ATOM 1614 N N . ASN A 1 202 ? 12.588 8.585 12.184 1.00 72.31 202 ASN A N 1
ATOM 1615 C CA . ASN A 1 202 ? 12.430 9.675 11.224 1.00 72.31 202 ASN A CA 1
ATOM 1616 C C . ASN A 1 202 ? 11.548 10.793 11.823 1.00 72.31 202 ASN A C 1
ATOM 1618 O O . ASN A 1 202 ? 10.540 10.531 12.492 1.00 72.31 202 ASN A O 1
ATOM 1622 N N . THR A 1 203 ? 11.977 12.042 11.639 1.00 72.25 203 THR A N 1
ATOM 1623 C CA . THR A 1 203 ? 11.326 13.241 12.187 1.00 72.25 203 THR A CA 1
ATOM 1624 C C . THR A 1 203 ? 10.174 13.734 11.324 1.00 72.25 203 THR A C 1
ATOM 1626 O O . THR A 1 203 ? 9.216 14.278 11.863 1.00 72.25 203 THR A O 1
ATOM 1629 N N . ASP A 1 204 ? 10.236 13.509 10.014 1.00 78.75 204 ASP A N 1
ATOM 1630 C CA . ASP A 1 204 ? 9.248 14.009 9.054 1.00 78.75 204 ASP A CA 1
ATOM 1631 C C . ASP A 1 204 ? 8.078 13.026 8.903 1.00 78.75 204 ASP A C 1
ATOM 1633 O O . ASP A 1 204 ? 6.934 13.428 8.677 1.00 78.75 204 ASP A O 1
ATOM 1637 N N . PHE A 1 205 ? 8.359 11.728 9.060 1.00 84.06 205 PHE A N 1
ATOM 1638 C CA . PHE A 1 205 ? 7.387 10.650 8.885 1.00 84.06 205 PHE A CA 1
ATOM 1639 C C . PHE A 1 205 ? 7.533 9.571 9.950 1.00 84.06 205 PHE A C 1
ATOM 1641 O O . PHE A 1 205 ? 8.635 9.155 10.320 1.00 84.06 205 PHE A O 1
ATOM 1648 N N . LYS A 1 206 ? 6.395 9.048 10.394 1.00 89.00 206 LYS A N 1
ATOM 1649 C CA . LYS A 1 206 ? 6.320 7.803 11.156 1.00 89.00 206 LYS A CA 1
ATOM 1650 C C . LYS A 1 206 ? 5.860 6.682 10.244 1.00 89.00 206 LYS A C 1
ATOM 1652 O O . LYS A 1 206 ? 5.239 6.935 9.215 1.00 89.00 206 LYS A O 1
ATOM 1657 N N . TYR A 1 207 ? 6.180 5.444 10.594 1.00 91.31 207 TYR A N 1
ATOM 1658 C CA . TYR A 1 207 ? 5.719 4.303 9.819 1.00 91.31 207 TYR A CA 1
ATOM 1659 C C . TYR A 1 207 ? 5.476 3.091 10.702 1.00 91.31 207 TYR A C 1
ATOM 1661 O O . TYR A 1 207 ? 6.122 2.926 11.734 1.00 91.31 207 TYR A O 1
ATOM 1669 N N . THR A 1 208 ? 4.578 2.233 10.241 1.00 92.75 208 THR A N 1
ATOM 1670 C CA . THR A 1 208 ? 4.420 0.867 10.733 1.00 92.75 208 THR A CA 1
ATOM 1671 C C . THR A 1 208 ? 4.891 -0.115 9.659 1.00 92.75 208 THR A C 1
ATOM 1673 O O . THR A 1 208 ? 4.899 0.211 8.466 1.00 92.75 208 THR A O 1
ATOM 1676 N N . LYS A 1 209 ? 5.327 -1.303 10.088 1.00 93.56 209 LYS A N 1
ATOM 1677 C CA . LYS A 1 209 ? 5.792 -2.402 9.234 1.00 93.56 209 LYS A CA 1
ATOM 1678 C C . LYS A 1 209 ? 5.130 -3.709 9.670 1.00 93.56 209 LYS A C 1
ATOM 1680 O O . LYS A 1 209 ? 5.042 -3.987 10.866 1.00 93.56 209 LYS A O 1
ATOM 1685 N N . VAL A 1 210 ? 4.733 -4.511 8.689 1.00 94.94 210 VAL A N 1
ATOM 1686 C CA . VAL A 1 210 ? 4.414 -5.944 8.818 1.00 94.94 210 VAL A CA 1
ATOM 1687 C C . VAL A 1 210 ? 5.211 -6.716 7.778 1.00 94.94 210 VAL A C 1
ATOM 1689 O O . VAL A 1 210 ? 5.694 -6.138 6.795 1.00 94.94 210 VAL A O 1
ATOM 1692 N N . SER A 1 211 ? 5.421 -8.010 7.987 1.00 95.25 211 SER A N 1
ATOM 1693 C CA . SER A 1 211 ? 6.241 -8.815 7.077 1.00 95.25 211 SER A CA 1
ATOM 1694 C C . SER A 1 211 ? 5.800 -10.265 7.056 1.00 95.25 211 SER A C 1
ATOM 1696 O O . SER A 1 211 ? 5.170 -10.761 7.978 1.00 95.25 211 SER A O 1
ATOM 1698 N N . ALA A 1 212 ? 6.148 -10.961 5.985 1.00 95.50 212 ALA A N 1
ATOM 1699 C CA . ALA A 1 212 ? 5.965 -12.399 5.889 1.00 95.50 212 ALA A CA 1
ATOM 1700 C C . ALA A 1 212 ? 7.154 -13.021 5.151 1.00 95.50 212 ALA A C 1
ATOM 1702 O O . ALA A 1 212 ? 7.940 -12.304 4.527 1.00 95.50 212 ALA A O 1
ATOM 1703 N N . PRO A 1 213 ? 7.300 -14.353 5.169 1.00 95.62 213 PRO A N 1
ATOM 1704 C CA . PRO A 1 213 ? 8.138 -15.034 4.194 1.00 95.62 213 PRO A CA 1
ATOM 1705 C C . PRO A 1 213 ? 7.738 -14.665 2.757 1.00 95.62 213 PRO A C 1
ATOM 1707 O O . PRO A 1 213 ? 6.605 -14.250 2.494 1.00 95.62 213 PRO A O 1
ATOM 1710 N N . LYS A 1 214 ? 8.663 -14.832 1.808 1.00 93.44 214 LYS A N 1
ATOM 1711 C CA . LYS A 1 214 ? 8.339 -14.727 0.377 1.00 93.44 214 LYS A CA 1
ATOM 1712 C C . LYS A 1 214 ? 7.257 -15.743 -0.012 1.00 93.44 214 LYS A C 1
ATOM 1714 O O . LYS A 1 214 ? 7.045 -16.729 0.691 1.00 93.44 214 LYS A O 1
ATOM 1719 N N . ASP A 1 215 ? 6.560 -15.459 -1.108 1.00 93.38 215 ASP A N 1
ATOM 1720 C CA . ASP A 1 215 ? 5.379 -16.189 -1.600 1.00 93.38 215 ASP A CA 1
ATOM 1721 C C . ASP A 1 215 ? 4.149 -16.167 -0.677 1.00 93.38 215 ASP A C 1
ATOM 1723 O O . ASP A 1 215 ? 3.136 -16.788 -0.998 1.00 93.38 215 ASP A O 1
ATOM 1727 N N . GLN A 1 216 ? 4.177 -15.414 0.423 1.00 94.62 216 GLN A N 1
ATOM 1728 C CA . GLN A 1 216 ? 3.029 -15.249 1.314 1.00 94.62 216 GLN A CA 1
ATOM 1729 C C . GLN A 1 216 ? 2.515 -13.811 1.285 1.00 94.62 216 GLN A C 1
ATOM 1731 O O . GLN A 1 216 ? 3.296 -12.865 1.216 1.00 94.62 216 GLN A O 1
ATOM 1736 N N . VAL A 1 217 ? 1.197 -13.627 1.362 1.00 94.62 217 VAL A N 1
ATOM 1737 C CA . VAL A 1 217 ? 0.606 -12.286 1.462 1.00 94.62 217 VAL A CA 1
ATOM 1738 C C . VAL A 1 217 ? 0.862 -11.713 2.859 1.00 94.62 217 VAL A C 1
ATOM 1740 O O . VAL A 1 217 ? 0.602 -12.369 3.877 1.00 94.62 217 VAL A O 1
ATOM 1743 N N . CYS A 1 218 ? 1.351 -10.476 2.904 1.00 95.62 218 CYS A N 1
ATOM 1744 C CA . CYS A 1 218 ? 1.366 -9.611 4.082 1.00 95.62 218 CYS A CA 1
ATOM 1745 C C . CYS A 1 218 ? 0.678 -8.280 3.755 1.00 95.62 218 CYS A C 1
ATOM 1747 O O . CYS A 1 218 ? 0.350 -8.010 2.600 1.00 95.62 218 CYS A O 1
ATOM 1749 N N . GLY A 1 219 ? 0.416 -7.459 4.770 1.00 95.81 219 GLY A N 1
ATOM 1750 C CA . GLY A 1 219 ? -0.214 -6.161 4.568 1.00 95.81 219 GLY A CA 1
ATOM 1751 C C . GLY A 1 219 ? -1.211 -5.799 5.651 1.00 95.81 219 GLY A C 1
ATOM 1752 O O . GLY A 1 219 ? -1.167 -6.338 6.758 1.00 95.81 219 GLY A O 1
ATOM 1753 N N . TYR A 1 220 ? -2.106 -4.878 5.319 1.00 97.25 220 TYR A N 1
ATOM 1754 C CA . TYR A 1 220 ? -2.945 -4.185 6.282 1.00 97.25 220 TYR A CA 1
ATOM 1755 C C . TYR A 1 220 ? -4.405 -4.127 5.871 1.00 97.25 220 TYR A C 1
ATOM 1757 O O . TYR A 1 220 ? -4.728 -4.024 4.689 1.00 97.25 220 TYR A O 1
ATOM 1765 N N . ILE A 1 221 ? -5.262 -4.087 6.884 1.00 97.88 221 ILE A N 1
ATOM 1766 C CA . ILE A 1 221 ? -6.631 -3.588 6.811 1.00 97.88 221 ILE A CA 1
ATOM 1767 C C . ILE A 1 221 ? -6.665 -2.293 7.616 1.00 97.88 221 ILE A C 1
ATOM 1769 O O . ILE A 1 221 ? -6.233 -2.275 8.771 1.00 97.88 221 ILE A O 1
ATOM 1773 N N . LEU A 1 222 ? -7.156 -1.227 6.998 1.00 98.12 222 LEU A N 1
ATOM 1774 C CA . LEU A 1 222 ? -7.395 0.068 7.610 1.00 98.12 222 LEU A CA 1
ATOM 1775 C C . LEU A 1 222 ? -8.894 0.339 7.584 1.00 98.12 222 LEU A C 1
ATOM 1777 O O . LEU A 1 222 ? -9.515 0.220 6.530 1.00 98.12 222 LEU A O 1
ATOM 1781 N N . GLU A 1 223 ? -9.457 0.748 8.712 1.00 98.38 223 GLU A N 1
ATOM 1782 C CA . GLU A 1 223 ? -10.833 1.230 8.789 1.00 98.38 223 GLU A CA 1
ATOM 1783 C C . GLU A 1 223 ? -10.857 2.597 9.474 1.00 98.38 223 GLU A C 1
ATOM 1785 O O . GLU A 1 223 ? -10.354 2.751 10.590 1.00 98.38 223 GLU A O 1
ATOM 1790 N N . ALA A 1 224 ? -11.376 3.602 8.768 1.00 97.94 224 ALA A N 1
ATOM 1791 C CA . ALA A 1 224 ? -11.348 4.997 9.194 1.00 97.94 224 ALA A CA 1
ATOM 1792 C C . ALA A 1 224 ? -12.713 5.471 9.708 1.00 97.94 224 ALA A C 1
ATOM 1794 O O . ALA A 1 224 ? -13.759 5.098 9.172 1.00 97.94 224 ALA A O 1
ATOM 1795 N N . PHE A 1 225 ? -12.690 6.317 10.736 1.00 97.44 225 PHE A N 1
ATOM 1796 C CA . PHE A 1 225 ? -13.873 6.794 11.447 1.00 97.44 225 PHE A CA 1
ATOM 1797 C C . PHE A 1 225 ? -13.762 8.271 11.801 1.00 97.44 225 PHE A C 1
ATOM 1799 O O . PHE A 1 225 ? -12.684 8.765 12.134 1.00 97.44 225 PHE A O 1
ATOM 1806 N N . ASN A 1 226 ? -14.904 8.955 11.814 1.00 95.19 226 ASN A N 1
ATOM 1807 C CA . ASN A 1 226 ? -15.009 10.293 12.376 1.00 95.19 226 ASN A CA 1
ATOM 1808 C C . ASN A 1 226 ? -14.907 10.238 13.911 1.00 95.19 226 ASN A C 1
ATOM 1810 O O . ASN A 1 226 ? -15.726 9.598 14.574 1.00 95.19 226 ASN A O 1
ATOM 1814 N N . LYS A 1 227 ? -13.927 10.952 14.473 1.00 92.88 227 LYS A N 1
ATOM 1815 C CA . LYS A 1 227 ? -13.694 11.030 15.920 1.00 92.88 227 LYS A CA 1
ATOM 1816 C C . LYS A 1 227 ? -14.813 11.758 16.672 1.00 92.88 227 LYS A C 1
ATOM 1818 O O . LYS A 1 227 ? -15.105 11.395 17.804 1.00 92.88 227 LYS A O 1
ATOM 1823 N N . GLU A 1 228 ? -15.473 12.737 16.050 1.00 90.50 228 GLU A N 1
ATOM 1824 C CA . GLU A 1 228 ? -16.576 13.512 16.649 1.00 90.50 228 GLU A CA 1
ATOM 1825 C C . GLU A 1 228 ? -17.772 12.621 17.030 1.00 90.50 228 GLU A C 1
ATOM 1827 O O . GLU A 1 228 ? -18.481 12.909 17.990 1.00 90.50 228 GLU A O 1
ATOM 1832 N N . GLY A 1 229 ? -17.978 11.513 16.310 1.00 87.94 229 GLY A N 1
ATOM 1833 C CA . GLY A 1 229 ? -19.039 10.544 16.596 1.00 87.94 229 GLY A CA 1
ATOM 1834 C C . GLY A 1 229 ? -18.730 9.578 17.745 1.00 87.94 229 GLY A C 1
ATOM 1835 O O . GLY A 1 229 ? -19.573 8.743 18.069 1.00 87.94 229 GLY A O 1
ATOM 1836 N N . ILE A 1 230 ? -17.540 9.654 18.349 1.00 94.56 230 ILE A N 1
ATOM 1837 C CA . ILE A 1 230 ? -17.065 8.717 19.372 1.00 94.56 230 ILE A CA 1
ATOM 1838 C C . ILE A 1 230 ? -17.005 9.442 20.720 1.00 94.56 230 ILE A C 1
ATOM 1840 O O . ILE A 1 230 ? -16.055 10.160 21.020 1.00 94.56 230 ILE A O 1
ATOM 1844 N N . SER A 1 231 ? -18.031 9.242 21.550 1.00 93.50 231 SER A N 1
ATOM 1845 C CA . SER A 1 231 ? -18.124 9.864 22.880 1.00 93.50 231 SER A CA 1
ATOM 1846 C C . SER A 1 231 ? -17.240 9.192 23.934 1.00 93.50 231 SER A C 1
ATOM 1848 O O . SER A 1 231 ? -16.784 9.848 24.865 1.00 93.50 231 SER A O 1
ATOM 1850 N N . ASP A 1 232 ? -17.014 7.884 23.798 1.00 96.44 232 ASP A N 1
ATOM 1851 C CA . ASP A 1 232 ? -16.130 7.094 24.655 1.00 96.44 232 ASP A CA 1
ATOM 1852 C C . ASP A 1 232 ? -15.199 6.260 23.775 1.00 96.44 232 ASP A C 1
ATOM 1854 O O . ASP A 1 232 ? -15.596 5.285 23.130 1.00 96.44 232 ASP A O 1
ATOM 1858 N N . LEU A 1 233 ? -13.937 6.672 23.751 1.00 95.56 233 LEU A N 1
ATOM 1859 C CA . LEU A 1 233 ? -12.917 6.048 22.931 1.00 95.56 233 LEU A CA 1
ATOM 1860 C C . LEU A 1 233 ? -12.559 4.631 23.399 1.00 95.56 233 LEU A C 1
ATOM 1862 O O . LEU A 1 233 ? -12.295 3.763 22.567 1.00 95.56 233 LEU A O 1
ATOM 1866 N N . ALA A 1 234 ? -12.544 4.376 24.708 1.00 96.69 234 ALA A N 1
ATOM 1867 C CA . ALA A 1 234 ? -12.207 3.060 25.243 1.00 96.69 234 ALA A CA 1
ATOM 1868 C C . ALA A 1 234 ? -13.318 2.047 24.928 1.00 96.69 234 ALA A C 1
ATOM 1870 O O . ALA A 1 234 ? -13.037 0.922 24.491 1.00 96.69 234 ALA A O 1
ATOM 1871 N N . ALA A 1 235 ? -14.578 2.470 25.069 1.00 97.31 235 ALA A N 1
ATOM 1872 C CA . ALA A 1 235 ? -15.730 1.675 24.661 1.00 97.31 235 ALA A CA 1
ATOM 1873 C C . ALA A 1 235 ? -15.735 1.425 23.145 1.00 97.31 235 ALA A C 1
ATOM 1875 O O . ALA A 1 235 ? -15.953 0.290 22.721 1.00 97.31 235 ALA A O 1
ATOM 1876 N N . PHE A 1 236 ? -15.422 2.440 22.331 1.00 98.00 236 PHE A N 1
ATOM 1877 C CA . PHE A 1 236 ? -15.300 2.286 20.879 1.00 98.00 236 PHE A CA 1
ATOM 1878 C C . PHE A 1 236 ? -14.230 1.260 20.490 1.00 98.00 236 PHE A C 1
ATOM 1880 O O . PHE A 1 236 ? -14.535 0.326 19.751 1.00 98.00 236 PHE A O 1
ATOM 1887 N N . LYS A 1 237 ? -13.003 1.375 21.020 1.00 98.00 237 LYS A N 1
ATOM 1888 C CA . LYS A 1 237 ? -11.904 0.431 20.739 1.00 98.00 237 LYS A CA 1
ATOM 1889 C C . LYS A 1 237 ? -12.303 -1.006 21.093 1.00 98.00 237 LYS A C 1
ATOM 1891 O O . LYS A 1 237 ? -12.118 -1.919 20.289 1.00 98.00 237 LYS A O 1
ATOM 1896 N N . THR A 1 238 ? -12.916 -1.199 22.261 1.00 97.81 238 THR A N 1
ATOM 1897 C CA . THR A 1 238 ? -13.403 -2.513 22.716 1.00 97.81 238 THR A CA 1
ATOM 1898 C C . THR A 1 238 ? -14.510 -3.051 21.807 1.00 97.81 238 THR A C 1
ATOM 1900 O O . THR A 1 238 ? -14.461 -4.206 21.382 1.00 97.81 238 THR A O 1
ATOM 1903 N N . GLY A 1 239 ? -15.485 -2.209 21.456 1.00 97.75 239 GLY A N 1
ATOM 1904 C CA . GLY A 1 239 ? -16.572 -2.561 20.544 1.00 97.75 239 GLY A CA 1
ATOM 1905 C C . GLY A 1 239 ? -16.076 -2.903 19.139 1.00 97.75 239 GLY A C 1
ATOM 1906 O O . GLY A 1 239 ? -16.574 -3.854 18.538 1.00 97.75 239 GLY A O 1
ATOM 1907 N N . PHE A 1 240 ? -15.067 -2.190 18.633 1.00 98.06 240 PHE A N 1
ATOM 1908 C CA . PHE A 1 240 ? -14.432 -2.472 17.346 1.00 98.06 240 PHE A CA 1
ATOM 1909 C C . PHE A 1 240 ? -13.773 -3.852 17.338 1.00 98.06 240 PHE A C 1
ATOM 1911 O O . PHE A 1 240 ? -14.015 -4.648 16.430 1.00 98.06 240 PHE A O 1
ATOM 1918 N N . VAL A 1 241 ? -12.987 -4.174 18.369 1.00 97.31 241 VAL A N 1
ATOM 1919 C CA . VAL A 1 241 ? -12.353 -5.497 18.498 1.00 97.31 241 VAL A CA 1
ATOM 1920 C C . VAL A 1 241 ? -13.401 -6.610 18.572 1.00 97.31 241 VAL A C 1
ATOM 1922 O O . VAL A 1 241 ? -13.219 -7.646 17.943 1.00 97.31 241 VAL A O 1
ATOM 1925 N N . ALA A 1 242 ? -14.502 -6.394 19.296 1.00 97.31 242 ALA A N 1
ATOM 1926 C CA . ALA A 1 242 ? -15.562 -7.389 19.448 1.00 97.31 242 ALA A CA 1
ATOM 1927 C C . ALA A 1 242 ? -16.427 -7.578 18.187 1.00 97.31 242 ALA A C 1
ATOM 1929 O O . ALA A 1 242 ? -16.960 -8.665 17.975 1.00 97.31 242 ALA A O 1
ATOM 1930 N N . SER A 1 243 ? -16.585 -6.533 17.367 1.00 97.38 243 SER A N 1
ATOM 1931 C CA . SER A 1 243 ? -17.510 -6.536 16.220 1.00 97.38 243 SER A CA 1
ATOM 1932 C C . SER A 1 243 ? -16.830 -6.834 14.883 1.00 97.38 243 SER A C 1
ATOM 1934 O O . SER A 1 243 ? -17.507 -7.199 13.925 1.00 97.38 243 SER A O 1
ATOM 1936 N N . THR A 1 244 ? -15.505 -6.686 14.800 1.00 97.94 244 THR A N 1
ATOM 1937 C CA . THR A 1 244 ? -14.739 -6.954 13.576 1.00 97.94 244 THR A CA 1
ATOM 1938 C C . THR A 1 244 ? -14.077 -8.321 13.618 1.00 97.94 244 THR A C 1
ATOM 1940 O O . THR A 1 244 ? -13.527 -8.746 14.633 1.00 97.94 244 THR A O 1
ATOM 1943 N N . GLN A 1 245 ? -14.038 -9.001 12.477 1.00 97.19 245 GLN A N 1
ATOM 1944 C CA . GLN A 1 245 ? -13.433 -10.328 12.371 1.00 97.19 245 GLN A CA 1
ATOM 1945 C C . GLN A 1 245 ? -12.559 -10.410 11.127 1.00 97.19 245 GLN A C 1
ATOM 1947 O O . GLN A 1 245 ? -12.984 -10.034 10.042 1.00 97.19 245 GLN A O 1
ATOM 1952 N N . LEU A 1 246 ? -11.338 -10.922 11.282 1.00 97.31 246 LEU A N 1
ATOM 1953 C CA . LEU A 1 246 ? -10.481 -11.307 10.165 1.00 97.31 246 LEU A CA 1
ATOM 1954 C C . LEU A 1 246 ? -10.394 -12.831 10.126 1.00 97.31 246 LEU A C 1
ATOM 1956 O O . LEU A 1 246 ? -9.835 -13.438 11.038 1.00 97.31 246 LEU A O 1
ATOM 1960 N N . ASN A 1 247 ? -10.934 -13.433 9.071 1.00 96.88 247 ASN A N 1
ATOM 1961 C CA . ASN A 1 247 ? -10.698 -14.830 8.739 1.00 96.88 247 ASN A CA 1
ATOM 1962 C C . ASN A 1 247 ? -9.579 -14.902 7.695 1.00 96.88 247 ASN A C 1
ATOM 1964 O O . ASN A 1 247 ? -9.790 -14.575 6.525 1.00 96.88 247 ASN A O 1
ATOM 1968 N N . ASN A 1 248 ? -8.395 -15.336 8.124 1.00 95.19 248 ASN A N 1
ATOM 1969 C CA . ASN A 1 248 ? -7.218 -15.491 7.276 1.00 95.19 248 ASN A CA 1
ATOM 1970 C C . ASN A 1 248 ? -6.790 -16.958 7.092 1.00 95.19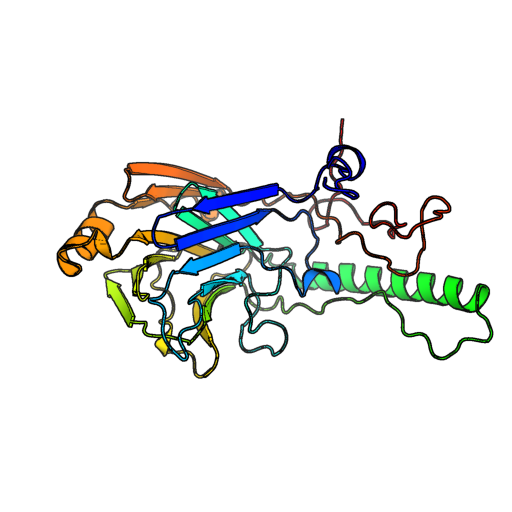 248 ASN A C 1
ATOM 1972 O O . ASN A 1 248 ? -5.682 -17.208 6.615 1.00 95.19 248 ASN A O 1
ATOM 1976 N N . ASP A 1 249 ? -7.671 -17.924 7.377 1.00 94.88 249 ASP A N 1
ATOM 1977 C CA . ASP A 1 249 ? -7.378 -19.361 7.252 1.00 94.88 249 ASP A CA 1
ATOM 1978 C C . ASP A 1 249 ? -6.973 -19.748 5.819 1.00 94.88 249 ASP A C 1
ATOM 1980 O O . ASP A 1 249 ? -6.140 -20.624 5.592 1.00 94.88 249 ASP A O 1
ATOM 1984 N N . SER A 1 250 ? -7.539 -19.054 4.827 1.00 92.00 250 SER A N 1
ATOM 1985 C CA . SER A 1 250 ? -7.251 -19.270 3.403 1.00 92.00 250 SER A CA 1
ATOM 1986 C C . SER A 1 250 ? -6.095 -18.422 2.862 1.00 92.00 250 SER A C 1
ATOM 1988 O O . SER A 1 250 ? -5.782 -18.528 1.673 1.00 92.00 250 SER A O 1
ATOM 1990 N N . LEU A 1 251 ? -5.437 -17.603 3.693 1.00 92.81 251 LEU A N 1
ATOM 1991 C CA . LEU A 1 251 ? -4.449 -16.627 3.222 1.00 92.81 251 LEU A CA 1
ATOM 1992 C C . LEU A 1 251 ? -3.207 -17.303 2.632 1.00 92.81 251 LEU A C 1
ATOM 1994 O O . LEU A 1 251 ? -2.678 -16.830 1.638 1.00 92.81 251 LEU A O 1
ATOM 1998 N N . ASN A 1 252 ? -2.757 -18.422 3.205 1.00 89.38 252 ASN A N 1
ATOM 1999 C CA . ASN A 1 252 ? -1.598 -19.161 2.684 1.00 89.38 252 ASN A CA 1
ATOM 2000 C C . ASN A 1 252 ? -1.972 -20.213 1.622 1.00 89.38 252 ASN A C 1
ATOM 2002 O O . ASN A 1 252 ? -1.090 -20.703 0.925 1.00 89.38 252 ASN A O 1
ATOM 2006 N N . LEU A 1 253 ? -3.252 -20.594 1.526 1.00 88.31 253 LEU A N 1
ATOM 2007 C CA . LEU A 1 253 ? -3.720 -21.646 0.613 1.00 88.31 253 LEU A CA 1
ATOM 2008 C C . LEU A 1 253 ? -4.156 -21.079 -0.739 1.00 88.31 253 LEU A C 1
ATOM 2010 O O . LEU A 1 253 ? -3.789 -21.613 -1.779 1.00 88.31 253 LEU A O 1
ATOM 2014 N N . ASN A 1 254 ? -4.932 -19.995 -0.707 1.00 88.44 254 ASN A N 1
ATOM 2015 C CA . ASN A 1 254 ? -5.597 -19.421 -1.878 1.00 88.44 254 ASN A CA 1
ATOM 2016 C C . ASN A 1 254 ? -5.310 -17.921 -2.040 1.00 88.44 254 ASN A C 1
ATOM 2018 O O . ASN A 1 254 ? -6.013 -17.251 -2.794 1.00 88.44 254 ASN A O 1
ATOM 2022 N N . ASP A 1 255 ? -4.348 -17.384 -1.281 1.00 91.06 255 ASP A N 1
ATOM 2023 C CA . ASP A 1 255 ? -4.059 -15.949 -1.199 1.00 91.06 255 ASP A CA 1
ATOM 2024 C C . ASP A 1 255 ? -5.318 -15.087 -0.974 1.00 91.06 255 ASP A C 1
ATOM 2026 O O . ASP A 1 255 ? -5.471 -13.994 -1.521 1.00 91.06 255 ASP A O 1
ATOM 2030 N N . SER A 1 256 ? -6.256 -15.599 -0.173 1.00 93.81 256 SER A N 1
ATOM 2031 C CA . SER A 1 256 ? -7.565 -14.982 0.040 1.00 93.81 256 SER A CA 1
ATOM 2032 C C . SER A 1 256 ? -7.933 -14.930 1.511 1.00 93.81 256 SER A C 1
ATOM 2034 O O . SER A 1 256 ? -7.580 -15.833 2.271 1.00 93.81 256 SER A O 1
ATOM 2036 N N . PHE A 1 257 ? -8.707 -13.928 1.896 1.00 96.38 257 PHE A N 1
ATOM 2037 C CA . PHE A 1 257 ? -9.210 -13.772 3.255 1.00 96.38 257 PHE A CA 1
ATOM 2038 C C . PHE A 1 257 ? -10.566 -13.065 3.245 1.00 96.38 257 PHE A C 1
ATOM 2040 O O . PHE A 1 257 ? -10.995 -12.495 2.234 1.00 96.38 257 PHE A O 1
ATOM 2047 N N . GLU A 1 258 ? -11.247 -13.114 4.383 1.00 97.31 258 GLU A N 1
ATOM 2048 C CA . GLU A 1 258 ? -12.521 -12.435 4.598 1.00 97.31 258 GLU A CA 1
ATOM 2049 C C . GLU A 1 258 ? -12.412 -11.516 5.814 1.00 97.31 258 GLU A C 1
ATOM 2051 O O . GLU A 1 258 ? -11.862 -11.891 6.853 1.00 97.31 258 GLU A O 1
ATOM 2056 N N . TYR A 1 259 ? -12.937 -10.303 5.681 1.00 97.94 259 TYR A N 1
ATOM 2057 C CA . TYR A 1 259 ? -12.992 -9.314 6.747 1.00 97.94 259 TYR A CA 1
ATOM 2058 C C . TYR A 1 259 ? -14.435 -8.874 6.986 1.00 97.94 259 TYR A C 1
ATOM 2060 O O . TYR A 1 259 ? -15.146 -8.525 6.045 1.00 97.94 259 TYR A O 1
ATOM 2068 N N . LEU A 1 260 ? -14.859 -8.894 8.246 1.00 98.44 260 LEU A N 1
ATOM 2069 C CA . LEU A 1 260 ? -16.092 -8.275 8.713 1.00 98.44 260 LEU A CA 1
ATOM 2070 C C . LEU A 1 260 ? -15.750 -6.889 9.268 1.00 98.44 260 LEU A C 1
ATOM 2072 O O . LEU A 1 260 ? -15.049 -6.803 10.280 1.00 98.44 260 LEU A O 1
ATOM 2076 N N . SER A 1 261 ? -16.226 -5.836 8.599 1.00 98.12 261 SER A N 1
ATOM 2077 C CA . SER A 1 261 ? -16.019 -4.445 9.023 1.00 98.12 261 SER A CA 1
ATOM 2078 C C . SER A 1 261 ? -16.866 -4.079 10.236 1.00 98.12 261 SER A C 1
ATOM 2080 O O . SER A 1 261 ? -17.818 -4.785 10.582 1.00 98.12 261 SER A O 1
ATOM 2082 N N . TYR A 1 262 ? -16.567 -2.941 10.866 1.00 97.56 262 TYR A N 1
ATOM 2083 C CA . TYR A 1 262 ? -17.333 -2.470 12.023 1.00 97.56 262 TYR A CA 1
ATOM 2084 C C . TYR A 1 262 ? -18.790 -2.152 11.664 1.00 97.56 262 TYR A C 1
ATOM 2086 O O . TYR A 1 262 ? -19.694 -2.360 12.469 1.00 97.56 262 TYR A O 1
ATOM 2094 N N . ALA A 1 263 ? -19.031 -1.714 10.425 1.00 95.25 263 ALA A N 1
ATOM 2095 C CA . ALA A 1 263 ? -20.374 -1.495 9.888 1.00 95.25 263 ALA A CA 1
ATOM 2096 C C . ALA A 1 263 ? -21.135 -2.800 9.561 1.00 95.25 263 ALA A C 1
ATOM 2098 O O . ALA A 1 263 ? -22.298 -2.742 9.163 1.00 95.25 263 ALA A O 1
ATOM 2099 N N . GLY A 1 264 ? -20.497 -3.967 9.703 1.00 97.50 264 GLY A N 1
ATOM 2100 C CA . GLY A 1 264 ? -21.084 -5.277 9.416 1.00 97.50 264 GLY A CA 1
ATOM 2101 C C . GLY A 1 264 ? -20.963 -5.732 7.957 1.00 97.50 264 GLY A C 1
ATOM 2102 O O . GLY A 1 264 ? -21.561 -6.746 7.587 1.00 97.50 264 GLY A O 1
ATOM 2103 N N . ASP A 1 265 ? -20.191 -5.029 7.120 1.00 95.75 265 ASP A N 1
ATOM 2104 C CA . ASP A 1 265 ? -19.950 -5.455 5.739 1.00 95.75 265 ASP A CA 1
ATOM 2105 C C . ASP A 1 265 ? -18.982 -6.646 5.716 1.00 95.75 265 ASP A C 1
ATOM 2107 O O . ASP A 1 265 ? -17.925 -6.621 6.348 1.00 95.75 265 ASP A O 1
ATOM 2111 N N . LYS A 1 266 ? -19.312 -7.676 4.931 1.00 97.62 266 LYS A N 1
ATOM 2112 C CA . LYS A 1 266 ? -18.410 -8.803 4.658 1.00 97.62 266 LYS A CA 1
ATOM 2113 C C . LYS A 1 266 ? -17.625 -8.537 3.380 1.00 97.62 266 LYS A C 1
ATOM 2115 O O . LYS A 1 266 ? -18.196 -8.516 2.291 1.00 97.62 266 LYS A O 1
ATOM 2120 N N . ILE A 1 267 ? -16.317 -8.370 3.513 1.00 94.00 267 ILE A N 1
ATOM 2121 C CA . ILE A 1 267 ? -15.398 -8.056 2.423 1.00 94.00 267 ILE A CA 1
ATOM 2122 C C . ILE A 1 267 ? -14.535 -9.284 2.164 1.00 94.00 267 ILE A C 1
ATOM 2124 O O . ILE A 1 267 ? -13.726 -9.677 3.004 1.00 94.00 267 ILE A O 1
ATOM 2128 N N . LYS A 1 268 ? -14.702 -9.894 0.990 1.00 94.50 268 LYS A N 1
ATOM 2129 C CA . LYS A 1 268 ? -13.865 -11.003 0.536 1.00 94.50 268 LYS A CA 1
ATOM 2130 C C . LYS A 1 268 ? -12.822 -10.495 -0.441 1.00 94.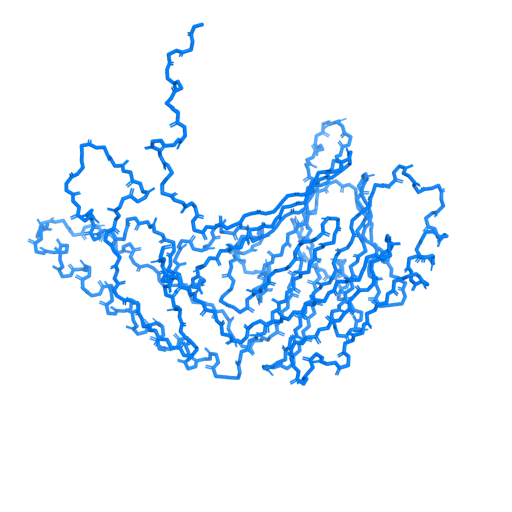50 268 LYS A C 1
ATOM 2132 O O . LYS A 1 268 ? -13.173 -9.864 -1.438 1.00 94.50 268 LYS A O 1
ATOM 2137 N N . VAL A 1 269 ? -11.558 -10.791 -0.169 1.00 92.56 269 VAL A N 1
ATOM 2138 C CA . VAL A 1 269 ? -10.437 -10.312 -0.977 1.00 92.56 269 VAL A CA 1
ATOM 2139 C C . VAL A 1 269 ? -9.581 -11.478 -1.431 1.00 92.56 269 VAL A C 1
ATOM 2141 O O . VAL A 1 269 ? -9.344 -12.427 -0.687 1.00 92.56 269 VAL A O 1
ATOM 2144 N N . TYR A 1 270 ? -9.115 -11.371 -2.670 1.00 90.00 270 TYR A N 1
ATOM 2145 C CA . TYR A 1 270 ? -8.186 -12.293 -3.297 1.00 90.00 270 TYR A CA 1
ATOM 2146 C C . TYR A 1 270 ? -7.002 -11.489 -3.801 1.00 90.00 270 TYR A C 1
ATOM 2148 O O . TYR A 1 270 ? -7.179 -10.587 -4.626 1.00 90.00 270 TYR A O 1
ATOM 2156 N N . TYR A 1 271 ? -5.809 -11.835 -3.344 1.00 88.00 271 TYR A N 1
ATOM 2157 C CA . TYR A 1 271 ? -4.602 -11.379 -4.002 1.00 88.00 271 TYR A CA 1
ATOM 2158 C C . TYR A 1 271 ? -4.472 -12.121 -5.332 1.00 88.00 271 TYR A C 1
ATOM 2160 O O . TYR A 1 271 ? -4.542 -13.349 -5.394 1.00 88.00 271 TYR A O 1
ATOM 2168 N N . GLN A 1 272 ? -4.301 -11.377 -6.417 1.00 81.56 272 GLN A N 1
ATOM 2169 C CA . GLN A 1 272 ? -4.179 -11.968 -7.743 1.00 81.56 272 GLN A CA 1
ATOM 2170 C C . GLN A 1 272 ? -2.717 -12.315 -8.025 1.00 81.56 272 GLN A C 1
ATOM 2172 O O . GLN A 1 272 ? -1.879 -11.429 -8.154 1.00 81.56 272 GLN A O 1
ATOM 2177 N N . ASP A 1 273 ? -2.404 -13.597 -8.199 1.00 68.44 273 ASP A N 1
ATOM 2178 C CA . ASP A 1 273 ? -1.075 -14.058 -8.634 1.00 68.44 273 ASP A CA 1
ATOM 2179 C C . ASP A 1 273 ? -0.802 -13.773 -10.129 1.00 68.44 273 ASP A C 1
ATOM 2181 O O . ASP A 1 273 ? 0.311 -13.958 -10.633 1.00 68.44 273 ASP A O 1
ATOM 2185 N N . LYS A 1 274 ? -1.836 -13.334 -10.860 1.00 55.34 274 LYS A N 1
ATOM 2186 C CA . LYS A 1 274 ? -1.843 -13.123 -12.309 1.00 55.34 274 LYS A CA 1
ATOM 2187 C C . LYS A 1 274 ? -2.507 -11.786 -12.649 1.00 55.34 274 LYS A C 1
ATOM 2189 O O . LYS A 1 274 ? -3.724 -11.699 -12.721 1.00 55.34 274 LYS A O 1
ATOM 2194 N N . GLY A 1 275 ? -1.719 -10.786 -13.037 1.00 48.22 275 GLY A N 1
ATOM 2195 C CA . GLY A 1 275 ? -2.205 -9.467 -13.480 1.00 48.22 275 GLY A CA 1
ATOM 2196 C C . GLY A 1 275 ? -1.494 -8.964 -14.734 1.00 48.22 275 GLY A C 1
ATOM 2197 O O . GLY A 1 275 ? -0.475 -9.528 -15.118 1.00 48.22 275 GLY A O 1
ATOM 2198 N N . SER A 1 276 ? -2.078 -7.971 -15.409 1.00 44.25 276 SER A N 1
ATOM 2199 C CA . SER A 1 276 ? -1.506 -7.269 -16.560 1.00 44.25 276 SER A CA 1
ATOM 2200 C C . SER A 1 276 ? -0.861 -5.964 -16.088 1.00 44.25 276 SER A C 1
ATOM 2202 O O . SER A 1 276 ? -1.556 -5.178 -15.451 1.00 44.25 276 SER A O 1
ATOM 2204 N N . PHE A 1 277 ? 0.428 -5.754 -16.374 1.00 53.94 277 PHE A N 1
ATOM 2205 C CA . PHE A 1 277 ? 1.131 -4.513 -16.104 1.00 53.94 277 PHE A CA 1
ATOM 2206 C C . PHE A 1 277 ? 1.769 -3.921 -17.378 1.00 53.94 277 PHE A C 1
ATOM 2208 O O . PHE A 1 277 ? 2.448 -4.624 -18.118 1.00 53.94 277 PHE A O 1
ATOM 2215 N N . THR A 1 278 ? 1.563 -2.638 -17.628 1.00 56.34 278 THR A N 1
ATO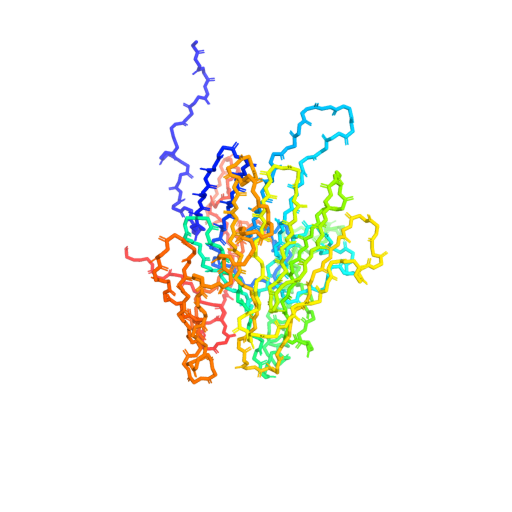M 2216 C CA . THR A 1 278 ? 2.288 -1.799 -18.594 1.00 56.34 278 THR A CA 1
ATOM 2217 C C . THR A 1 278 ? 3.243 -0.895 -17.819 1.00 56.34 278 THR A C 1
ATOM 2219 O O . THR A 1 278 ? 3.243 -0.944 -16.607 1.00 56.34 278 THR A O 1
ATOM 2222 N N . GLU A 1 279 ? 4.051 -0.036 -18.421 1.00 59.59 279 GLU A N 1
ATOM 2223 C CA . GLU A 1 279 ? 4.593 1.113 -17.665 1.00 59.59 279 GLU A CA 1
ATOM 2224 C C . GLU A 1 279 ? 3.741 2.354 -17.947 1.00 59.59 279 GLU A C 1
ATOM 2226 O O . GLU A 1 279 ? 2.918 2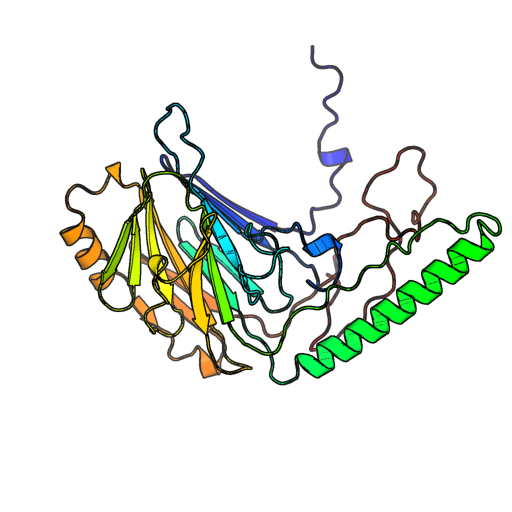.322 -18.875 1.00 59.59 279 GLU A O 1
ATOM 2231 N N . PRO A 1 280 ? 3.847 3.421 -17.132 1.00 54.50 280 PRO A N 1
ATOM 2232 C CA . PRO A 1 280 ? 3.150 4.663 -17.422 1.00 54.50 280 PRO A CA 1
ATOM 2233 C C . PRO A 1 280 ? 3.532 5.164 -18.820 1.00 54.50 280 PRO A C 1
ATOM 2235 O O . PRO A 1 280 ? 4.701 5.141 -19.201 1.00 54.50 280 PRO A O 1
ATOM 2238 N N . VAL A 1 281 ? 2.545 5.627 -19.591 1.00 56.28 281 VAL A N 1
ATOM 2239 C CA . VAL A 1 281 ? 2.784 6.191 -20.927 1.00 56.28 281 VAL A CA 1
ATOM 2240 C C . VAL A 1 281 ? 3.324 7.609 -20.753 1.00 56.28 281 VAL A C 1
ATOM 2242 O O . VAL A 1 281 ? 2.576 8.554 -20.510 1.00 56.28 281 VAL A O 1
ATOM 2245 N N . PHE A 1 282 ? 4.640 7.752 -20.835 1.00 59.19 282 PHE A N 1
ATOM 2246 C CA . PHE A 1 282 ? 5.335 9.035 -20.934 1.00 59.19 282 PHE A CA 1
ATOM 2247 C C . PHE A 1 282 ? 6.289 9.005 -22.122 1.00 59.19 282 PHE A C 1
ATOM 2249 O O . PHE A 1 282 ? 6.572 7.939 -22.669 1.00 59.19 282 PHE A O 1
ATOM 2256 N N . ASP A 1 283 ? 6.771 10.175 -22.541 1.00 54.16 283 ASP A N 1
ATOM 2257 C CA . ASP A 1 283 ? 7.752 10.252 -23.620 1.00 54.16 283 ASP A CA 1
ATOM 2258 C C . ASP A 1 283 ? 9.090 9.696 -23.138 1.00 54.16 283 ASP A C 1
ATOM 2260 O O . ASP A 1 283 ? 9.845 10.358 -22.427 1.00 54.16 283 ASP A O 1
ATOM 2264 N N . TRP A 1 284 ? 9.366 8.450 -23.520 1.00 60.66 284 TRP A N 1
ATOM 2265 C CA . TRP A 1 284 ? 10.660 7.794 -23.317 1.00 60.66 284 TRP A CA 1
ATOM 2266 C C . TRP A 1 284 ? 11.653 8.224 -24.400 1.00 60.66 284 TRP A C 1
ATOM 2268 O O . TRP A 1 284 ? 12.645 7.547 -24.628 1.00 60.66 284 TRP A O 1
ATOM 2278 N N . GLY A 1 285 ? 11.351 9.306 -25.121 1.00 54.12 285 GLY A N 1
ATOM 2279 C CA . GLY A 1 285 ? 12.094 9.802 -26.264 1.00 54.12 285 GLY A CA 1
ATOM 2280 C C . GLY A 1 285 ? 11.950 8.936 -27.516 1.00 54.12 285 GLY A C 1
ATOM 2281 O O . GLY A 1 285 ? 12.714 9.138 -28.449 1.00 54.12 285 GLY A O 1
ATOM 2282 N N . TYR A 1 286 ? 10.989 8.002 -27.551 1.00 53.81 286 TYR A N 1
ATOM 2283 C CA . TYR A 1 286 ? 10.627 7.241 -28.756 1.00 53.81 286 TYR A CA 1
ATOM 2284 C C . TYR A 1 286 ? 9.688 8.045 -29.674 1.00 53.81 286 TYR A C 1
ATOM 2286 O O . TYR A 1 286 ? 9.476 7.667 -30.823 1.00 53.81 286 TYR A O 1
ATOM 2294 N N . GLY A 1 287 ? 9.139 9.171 -29.204 1.00 58.88 287 GLY A N 1
ATOM 2295 C CA . GLY A 1 287 ? 8.255 10.027 -29.990 1.00 58.88 287 GLY A CA 1
ATOM 2296 C C . GLY A 1 287 ? 6.817 9.510 -30.090 1.00 58.88 287 GLY A C 1
ATOM 2297 O O . GLY A 1 287 ? 6.396 8.592 -29.386 1.00 58.88 287 GLY A O 1
ATOM 2298 N N . PHE A 1 288 ? 6.029 10.148 -30.952 1.00 58.91 288 PHE A N 1
ATOM 2299 C CA . PHE A 1 288 ? 4.605 9.860 -31.122 1.00 58.91 288 PHE A CA 1
ATOM 2300 C C . PHE A 1 288 ? 4.372 8.790 -32.189 1.00 58.91 288 PHE A C 1
ATOM 2302 O O . PHE A 1 288 ? 5.136 8.694 -33.148 1.00 58.91 288 PHE A O 1
ATOM 2309 N N . GLN A 1 289 ? 3.298 8.008 -32.034 1.00 61.12 289 GLN A N 1
ATOM 2310 C CA . GLN A 1 289 ? 2.874 7.052 -33.069 1.00 61.12 289 GLN A CA 1
ATOM 2311 C C . GLN A 1 289 ? 2.506 7.764 -34.380 1.00 61.12 289 GLN A C 1
ATOM 2313 O O . GLN A 1 289 ? 2.767 7.243 -35.460 1.00 61.12 289 GLN A O 1
ATOM 2318 N N . GLU A 1 290 ? 1.952 8.974 -34.279 1.00 59.53 290 GLU A N 1
ATOM 2319 C CA . GLU A 1 290 ? 1.643 9.851 -35.406 1.00 59.53 290 GLU A CA 1
ATOM 2320 C C . GLU A 1 290 ? 2.148 11.275 -35.122 1.00 59.53 290 GLU A C 1
ATOM 2322 O O . GLU A 1 290 ? 2.199 11.681 -33.959 1.00 59.53 290 GLU A O 1
ATOM 2327 N N . PRO A 1 291 ? 2.521 12.069 -36.141 1.00 55.75 291 PRO A N 1
ATOM 2328 C CA . PRO A 1 291 ? 2.902 13.466 -35.947 1.00 55.75 291 PRO A CA 1
ATOM 2329 C C . PRO A 1 291 ? 1.763 14.287 -35.326 1.00 55.75 291 PRO A C 1
ATOM 2331 O O . PRO A 1 291 ? 0.655 14.322 -35.857 1.00 55.75 291 PRO A O 1
ATOM 2334 N N . LEU A 1 292 ? 2.041 15.002 -34.233 1.00 54.62 292 LEU A N 1
ATOM 2335 C CA . LEU A 1 292 ? 1.058 15.848 -33.550 1.00 54.62 292 LEU A CA 1
ATOM 2336 C C . LEU A 1 292 ? 1.490 17.314 -33.554 1.00 54.62 292 LEU A C 1
ATOM 2338 O O . LEU A 1 292 ? 2.649 17.639 -33.312 1.00 54.62 292 LEU A O 1
ATOM 2342 N N . VAL A 1 293 ? 0.524 18.209 -33.776 1.00 46.22 293 VAL A N 1
ATOM 2343 C CA . VAL A 1 293 ? 0.722 19.672 -33.704 1.00 46.22 293 VAL A CA 1
ATOM 2344 C C . VAL A 1 293 ? 0.806 20.154 -32.247 1.00 46.22 293 VAL A C 1
ATOM 2346 O O . VAL A 1 293 ? 1.351 21.217 -31.965 1.00 46.22 293 VAL A O 1
ATOM 2349 N N . VAL A 1 294 ? 0.277 19.364 -31.307 1.00 47.31 294 VAL A N 1
ATOM 2350 C CA . VAL A 1 294 ? 0.295 19.633 -29.866 1.00 47.31 294 VAL A CA 1
ATOM 2351 C C . VAL A 1 294 ? 0.732 18.359 -29.150 1.00 47.31 294 VAL A C 1
ATOM 2353 O O . VAL A 1 294 ? 0.126 17.307 -29.348 1.00 47.31 294 VAL A O 1
ATOM 2356 N N . GLN A 1 295 ? 1.768 18.449 -28.310 1.00 45.31 295 GLN A N 1
ATOM 2357 C CA . GLN A 1 295 ? 2.181 17.330 -27.463 1.00 45.31 295 GLN A CA 1
ATOM 2358 C C . GLN A 1 295 ? 1.027 16.950 -26.525 1.00 45.31 295 GLN A C 1
ATOM 2360 O O . GLN A 1 295 ? 0.578 17.759 -25.714 1.00 45.31 295 GLN A O 1
ATOM 2365 N N . THR A 1 296 ? 0.542 15.717 -26.649 1.00 46.41 296 THR A N 1
ATOM 2366 C CA . THR A 1 296 ? -0.484 15.127 -25.780 1.00 46.41 296 THR A CA 1
ATOM 2367 C C . THR A 1 296 ? 0.016 13.757 -25.329 1.00 46.41 296 THR A C 1
ATOM 2369 O O . THR A 1 296 ? 0.566 13.010 -26.129 1.00 46.41 296 THR A O 1
ATOM 2372 N N . SER A 1 297 ? -0.085 13.437 -24.039 1.00 52.06 297 SER A N 1
ATOM 2373 C CA . SER A 1 297 ? 0.214 12.089 -23.541 1.00 52.06 297 SER A CA 1
ATOM 2374 C C . SER A 1 297 ? -1.107 11.402 -23.224 1.00 52.06 297 SER A C 1
ATOM 2376 O O . SER A 1 297 ? -1.798 11.913 -22.332 1.00 52.06 297 SER A O 1
ATOM 2378 N N . PRO A 1 298 ? -1.488 10.273 -23.867 1.00 58.00 298 PRO A N 1
ATOM 2379 C CA . PRO A 1 298 ? -0.999 9.585 -25.099 1.00 58.00 298 PRO A CA 1
ATOM 2380 C C . PRO A 1 298 ? -1.398 10.288 -26.434 1.00 58.00 298 PRO A C 1
ATOM 2382 O O . PRO A 1 298 ? -2.154 11.257 -26.339 1.00 58.00 298 PRO A O 1
ATOM 2385 N N . PRO A 1 299 ? -0.991 9.829 -27.662 1.00 57.72 299 PRO A N 1
ATOM 2386 C CA . PRO A 1 299 ? -0.361 8.546 -28.059 1.00 57.72 299 PRO A CA 1
ATOM 2387 C C . PRO A 1 299 ? 1.164 8.587 -28.330 1.00 57.72 299 PRO A C 1
ATOM 2389 O O . PRO A 1 299 ? 1.636 8.989 -29.396 1.00 57.72 299 PRO A O 1
ATOM 2392 N N . ILE A 1 300 ? 1.950 8.074 -27.382 1.00 62.75 300 ILE A N 1
ATOM 2393 C CA . ILE A 1 300 ? 3.421 7.997 -27.441 1.00 62.75 300 ILE A CA 1
ATOM 2394 C C . ILE A 1 300 ? 3.850 6.547 -27.720 1.00 62.75 300 ILE A C 1
ATOM 2396 O O . ILE A 1 300 ? 3.245 5.618 -27.181 1.00 62.75 300 ILE A O 1
ATOM 2400 N N . MET A 1 301 ? 4.892 6.335 -28.533 1.00 57.44 301 MET A N 1
ATOM 2401 C CA . MET A 1 301 ? 5.478 5.007 -28.747 1.00 57.44 301 MET A CA 1
ATOM 2402 C C . MET A 1 301 ? 6.127 4.477 -27.461 1.00 57.44 301 MET A C 1
ATOM 2404 O O . MET A 1 301 ? 6.890 5.173 -26.797 1.00 57.44 301 MET A O 1
ATOM 2408 N N . GLN A 1 302 ? 5.820 3.227 -27.114 1.00 58.38 302 GLN A N 1
ATOM 2409 C CA . GLN A 1 302 ? 6.390 2.512 -25.969 1.00 58.38 302 GLN A CA 1
ATOM 2410 C C . GLN A 1 302 ? 7.210 1.321 -26.477 1.00 58.38 302 GLN A C 1
ATOM 2412 O O . GLN A 1 302 ? 6.831 0.716 -27.487 1.00 58.38 302 GLN A O 1
ATOM 2417 N N . PRO A 1 303 ? 8.304 0.937 -25.802 1.00 57.22 303 PRO A N 1
ATOM 2418 C CA . PRO A 1 303 ? 9.012 -0.278 -26.166 1.00 57.22 303 PRO A CA 1
ATOM 2419 C C . PRO A 1 303 ? 8.161 -1.526 -25.877 1.00 57.22 303 PRO A C 1
ATOM 2421 O O . PRO A 1 303 ? 7.255 -1.522 -25.041 1.00 57.22 303 PRO A O 1
ATOM 2424 N N . SER A 1 304 ? 8.447 -2.617 -26.592 1.00 61.31 304 SER A N 1
ATOM 2425 C CA . SER A 1 304 ? 7.699 -3.874 -26.459 1.00 61.31 304 SER A CA 1
ATOM 2426 C C . SER A 1 304 ? 7.908 -4.518 -25.083 1.00 61.31 304 SER A C 1
ATOM 2428 O O . SER A 1 304 ? 9.043 -4.792 -24.691 1.00 61.31 304 SER A O 1
ATOM 2430 N N . TRP A 1 305 ? 6.810 -4.806 -24.379 1.00 51.03 305 TRP A N 1
ATOM 2431 C CA . TRP A 1 305 ? 6.802 -5.467 -23.068 1.00 51.03 305 TRP A CA 1
ATOM 2432 C C . TRP A 1 305 ? 6.743 -7.002 -23.185 1.00 51.03 305 TRP A C 1
ATOM 2434 O O . TRP A 1 305 ? 5.976 -7.514 -24.006 1.00 51.03 305 TRP A O 1
ATOM 2444 N N . PRO A 1 306 ? 7.481 -7.770 -22.355 1.00 49.03 306 PRO A N 1
ATOM 2445 C CA . PRO A 1 306 ? 7.287 -9.215 -22.252 1.00 49.03 306 PRO A CA 1
ATOM 2446 C C . PRO A 1 306 ? 5.940 -9.525 -21.607 1.00 49.03 306 PRO A C 1
ATOM 2448 O O . PRO A 1 306 ? 5.571 -8.904 -20.617 1.00 49.03 306 PRO A O 1
ATOM 2451 N N . SER A 1 307 ? 5.246 -10.546 -22.106 1.00 45.06 307 SER A N 1
ATOM 2452 C CA . SER A 1 307 ? 3.968 -11.014 -21.562 1.00 45.06 307 SER A CA 1
ATOM 2453 C C . SER A 1 307 ? 4.104 -12.412 -20.940 1.00 45.06 307 SER A C 1
ATOM 2455 O O . SER A 1 307 ? 4.932 -13.210 -21.374 1.00 45.06 307 SER A O 1
ATOM 2457 N N . GLY A 1 308 ? 3.312 -12.729 -19.904 1.00 44.47 308 GLY A N 1
ATOM 2458 C CA . GLY A 1 308 ? 3.293 -14.067 -19.286 1.00 44.47 308 GLY A CA 1
ATOM 2459 C C . GLY A 1 308 ? 3.203 -14.074 -17.754 1.00 44.47 308 GLY A C 1
ATOM 2460 O O . GLY A 1 308 ? 2.964 -13.047 -17.123 1.00 44.47 308 GLY A O 1
ATOM 2461 N N . LYS A 1 309 ? 3.360 -15.252 -17.129 1.00 39.69 309 LYS A N 1
ATOM 2462 C CA . LYS A 1 309 ? 3.378 -15.411 -15.659 1.00 39.69 309 LYS A CA 1
ATOM 2463 C C . LYS A 1 309 ? 4.666 -14.789 -15.096 1.00 39.69 309 LYS A C 1
ATOM 2465 O O . LYS A 1 309 ? 5.745 -15.233 -15.461 1.00 39.69 309 LYS A O 1
ATOM 2470 N N . GLY A 1 310 ? 4.547 -13.794 -14.212 1.00 44.16 310 GLY A N 1
ATOM 2471 C CA . GLY A 1 310 ? 5.693 -13.063 -13.643 1.00 44.16 310 GLY A CA 1
ATOM 2472 C C . GLY A 1 310 ? 6.133 -11.817 -14.427 1.00 44.16 310 GLY A C 1
ATOM 2473 O O . GLY A 1 310 ? 7.061 -11.142 -13.996 1.00 44.16 310 GLY A O 1
ATOM 2474 N N . HIS A 1 311 ? 5.456 -11.477 -15.532 1.00 46.16 311 HIS A N 1
ATOM 2475 C CA . HIS A 1 311 ? 5.721 -10.275 -16.332 1.00 46.16 311 HIS A CA 1
ATOM 2476 C C . HIS A 1 311 ? 4.457 -9.422 -16.502 1.00 46.16 311 HIS A C 1
ATOM 2478 O O . HIS A 1 311 ? 3.332 -9.915 -16.374 1.00 46.16 311 HIS A O 1
ATOM 2484 N N . GLY A 1 312 ? 4.644 -8.131 -16.778 1.00 42.75 312 GLY A N 1
ATOM 2485 C CA . GLY A 1 312 ? 3.553 -7.199 -17.012 1.00 42.75 312 GLY A CA 1
ATOM 2486 C C . GLY A 1 312 ? 2.788 -7.507 -18.298 1.00 42.75 312 GLY A C 1
ATOM 2487 O O . GLY A 1 312 ? 3.359 -7.578 -19.374 1.00 42.75 312 GLY A O 1
ATOM 2488 N N . LYS A 1 313 ? 1.476 -7.734 -18.204 1.00 49.97 313 LYS A N 1
ATOM 2489 C CA . LYS A 1 313 ? 0.587 -7.859 -19.375 1.00 49.97 313 LYS A CA 1
ATOM 2490 C C . LYS A 1 313 ? -0.035 -6.510 -19.809 1.00 49.97 313 LYS A C 1
ATOM 2492 O O . LYS A 1 313 ? -0.243 -5.613 -19.004 1.00 49.97 313 LYS A O 1
ATOM 2497 N N . LEU A 1 314 ? -0.434 -6.406 -21.069 1.00 34.75 314 LEU A N 1
ATOM 2498 C CA . LEU A 1 314 ? -1.300 -5.335 -21.579 1.00 34.75 314 LEU A CA 1
ATOM 2499 C C . LEU A 1 314 ? -2.773 -5.737 -21.386 1.00 34.75 314 LEU A C 1
ATOM 2501 O O . LEU A 1 314 ? -3.092 -6.928 -21.438 1.00 34.75 314 LEU A O 1
ATOM 2505 N N . ALA A 1 315 ? -3.674 -4.781 -21.147 1.00 30.44 315 ALA A N 1
ATOM 2506 C CA . ALA A 1 315 ? -5.104 -5.077 -21.200 1.00 30.44 315 ALA A CA 1
ATOM 2507 C C . ALA A 1 315 ? -5.510 -5.282 -22.667 1.00 30.44 315 ALA A C 1
ATOM 2509 O O . ALA A 1 315 ? -5.277 -4.406 -23.496 1.00 30.44 315 ALA A O 1
ATOM 2510 N N . ASN A 1 316 ? -6.135 -6.415 -22.990 1.00 30.23 316 ASN A N 1
ATOM 2511 C CA . ASN A 1 316 ? -6.837 -6.555 -24.263 1.00 30.23 316 ASN A CA 1
ATOM 2512 C C . ASN A 1 316 ? -8.204 -5.886 -24.112 1.00 30.23 316 ASN A C 1
ATOM 2514 O O . ASN A 1 316 ? -9.061 -6.389 -23.384 1.00 30.23 316 ASN A O 1
ATOM 2518 N N . GLY A 1 317 ? -8.378 -4.739 -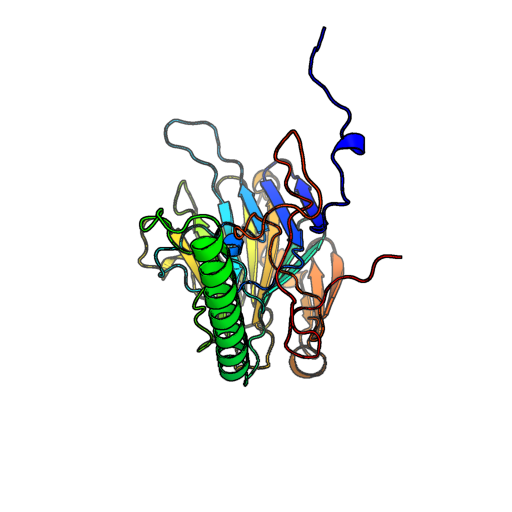24.764 1.00 31.83 317 GLY A N 1
ATOM 2519 C CA . GLY A 1 317 ? -9.683 -4.117 -24.942 1.00 31.83 317 GLY A CA 1
ATOM 2520 C C . GLY A 1 317 ? -10.428 -4.787 -26.093 1.00 31.83 317 GLY A C 1
ATOM 2521 O O . GLY A 1 317 ? -9.887 -4.904 -27.192 1.00 31.83 317 GLY A O 1
ATOM 2522 N N . THR A 1 318 ? -11.653 -5.225 -25.829 1.00 31.81 318 THR A N 1
ATOM 2523 C CA . THR A 1 318 ? -12.735 -5.169 -26.822 1.00 31.81 318 THR A CA 1
ATOM 2524 C C . THR A 1 318 ? -13.515 -3.895 -26.586 1.00 31.81 318 THR A C 1
ATOM 2526 O O . THR A 1 318 ? -13.814 -3.654 -25.391 1.00 31.81 318 THR A O 1
#

Sequence (318 aa):
MYYNSKPDYLLSTASYIKHTQYNDKCFEMGAGYFPYGGWGGGDYQIVSWKLLSQVDPGEGKTVQFLSGIGMQSPSVKYYKYGNMRSPFDQLAHHKNVLIQMTKVPANANDLKITIKALFSTWQTNWQTDFDERFPNDNDRQNPVNFQDLSVSENASYIILANQGTWASDTLGNIIFLELEKTIVAIRSLRNELPLDFSASTNTDFKYTKVSAPKDQVCGYILEAFNKEGISDLAAFKTGFVASTQLNNDSLNLNDSFEYLSYAGDKIKVYYQDKGSFTEPVFDWGYGFQEPLVVQTSPPIMQPSWPSGKGHGKLANGT